Protein 3IJM (pdb70)

Organism: Spirosoma linguale (strain ATCC 33905 / DSM 74 / LMG 10896 / Claus 1) (NCBI:txid504472)

Secondary structure (DSSP, 8-state):
---SS-HHHHHHH-TTS--HHHHHHHHHHHHHHHHHHHHHTTSSSSEEEE----SSTTS---SEEEEETTTTEEEEEEEEE-GGGHHHHHHHHHHHHHSS-S---EEEEEETTTTEEEEEETTSTT--BS--EETTTTEEGGGG-/--SS-HHHHHHH-SSSTTHHHHHHHHHHHHHHHHHHHHHTTSSSSEEEE----SSTT----SEEEEETTTTEEEEEEEE-SSS-HHHHHHHHHHHHHT-SS---EEEEEETTTTEEEEEETTSTT--BS--EETTTTEEGGGG-

Nearest PDB structures (foldseek):
  3ijm-assembly1_B  TM=9.765E-01  e=1.117E-28  Spirosoma linguale DSM 74
  3s1s-assembly1_A  TM=5.497E-01  e=1.831E-03  Bacillus pumilus
  6p66-assembly2_D  TM=5.162E-01  e=3.742E-01  Archaeoglobus fulgidus DSM 4304
  5o9x-assembly1_A  TM=4.947E-01  e=4.847E+00  Aspergillus lentulus
  1s4b-assembly1_P  TM=3.218E-01  e=6.731E+00  Homo sapiens

Sequence (289 aa):
YSHPISLKTLVQEDDIGVNAPIIHQSVIARLTAGLYPLYQSKKIPFEPLPETLTEGYSSPVPDVLLYDHQTEEAKVIIEVCQNSGLKHDTSSKIVKLIEDNAYGILEGFVFNYKTQQWLRYRLGDGGVATNSSFSEVLQVDLNTFVSHPISLKTLVQQEDDIGVNAPIIHQSVIARLTAGLYPLYQSKKIPFEPLPETLTEGYYSSPVPDVLLYDHQTEEAKVIIEVCQNSGLKHHDTSKKIVKLIEDNAYGILEGFVFNYKTQQWLRYRLGDGGVATNSSFSEEVLQVVDLNTFV

B-factor: mean 22.02, std 8.21, range [10.9, 89.4]

Solvent-accessible surface area: 13637 Å² total

Foldseek 3Di:
DDDPAALQRVLVVPPVVDCCVVSQVVLLVLLQVVCQVCCVVVLAVWHKDAQDFDDDPPDDTAGIFTARPVVGATAEGEHEEAPVCVVVVLQVVLCCQEVDDRNYAKYKYAHSNVRWMWMDGRPPVSDIDGAQADPNSRDRSSVRD/DDPAALQRQLVPCVVLPCLVVSQVVLLVLLQVVCQVCCVVVLAVFHKDAQPADPDPPDDGARIFTHNVVVNATAEGEHEDGPDDQVVVLLVVLCVQAVPPGNHAKYKYAYSNVRWMWMDGHPPPSDIHGAQADPNSRDRSSVRD

Radius of gyration: 18.73 Å; Cα contacts (8 Å, |Δi|>4): 560; chains: 2; bounding box: 60×49×38 Å

Structure (mmCIF, N/CA/C/O backbone):
data_3IJM
#
_entry.id   3IJM
#
_cell.length_a   65.770
_cell.length_b   65.849
_cell.length_c   68.917
_cell.angle_alpha   90.000
_cell.angle_beta   90.000
_cell.angle_gamma   90.000
#
_symmetry.space_group_name_H-M   'P 21 21 21'
#
loop_
_entity.id
_entity.type
_entity.pdbx_description
1 polymer 'uncharacterized restriction endonuclease-like fold superfamily protein'
2 non-polymer GLYCEROL
3 non-polymer 'SULFATE ION'
4 non-polymer 'SODIUM ION'
5 water water
#
loop_
_atom_site.group_PDB
_atom_site.id
_atom_site.type_symbol
_atom_site.label_atom_id
_atom_site.label_alt_id
_atom_site.label_comp_id
_atom_site.label_asym_id
_atom_site.label_entity_id
_atom_site.label_seq_id
_atom_site.pdbx_PDB_ins_code
_atom_site.Cartn_x
_atom_site.Cartn_y
_atom_site.Cartn_z
_atom_site.occupancy
_atom_site.B_iso_or_equiv
_atom_site.auth_seq_id
_atom_site.auth_comp_id
_atom_site.auth_asym_id
_atom_site.auth_atom_id
_atom_site.pdbx_PDB_model_num
ATOM 1 N N . TYR A 1 6 ? 12.387 54.658 -2.979 1.00 41.41 3 TYR A N 1
ATOM 2 C CA . TYR A 1 6 ? 13.602 53.804 -3.036 1.00 40.93 3 TYR A CA 1
ATOM 3 C C . TYR A 1 6 ? 13.344 52.476 -2.333 1.00 39.89 3 TYR A C 1
ATOM 4 O O . TYR A 1 6 ? 12.686 52.439 -1.290 1.00 40.21 3 TYR A O 1
ATOM 13 N N . SER A 1 7 ? 13.883 51.395 -2.889 1.00 38.32 4 SER A N 1
ATOM 14 C CA . SER A 1 7 ? 13.841 50.091 -2.227 1.00 36.91 4 SER A CA 1
ATOM 15 C C . SER A 1 7 ? 14.921 50.046 -1.141 1.00 34.11 4 SER A C 1
ATOM 16 O O . SER A 1 7 ? 15.963 50.693 -1.258 1.00 34.72 4 SER A O 1
ATOM 19 N N . HIS A 1 8 ? 14.653 49.295 -0.083 1.00 30.61 5 HIS A N 1
ATOM 20 C CA . HIS A 1 8 ? 15.649 49.066 0.960 1.00 27.96 5 HIS A CA 1
ATOM 21 C C . HIS A 1 8 ? 16.565 47.943 0.531 1.00 26.58 5 HIS A C 1
ATOM 22 O O . HIS A 1 8 ? 16.072 46.869 0.150 1.00 25.96 5 HIS A O 1
ATOM 29 N N . PRO A 1 9 ? 17.893 48.178 0.585 1.00 24.95 6 PRO A N 1
ATOM 30 C CA . PRO A 1 9 ? 18.878 47.149 0.255 1.00 24.37 6 PRO A CA 1
ATOM 31 C C . 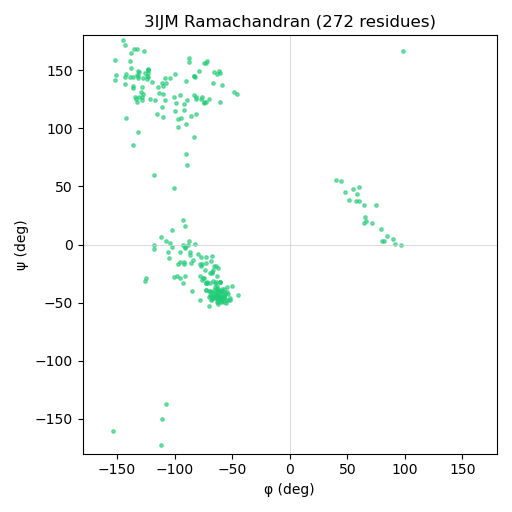PRO A 1 9 ? 18.712 45.859 1.047 1.00 24.17 6 PRO A C 1
ATOM 32 O O . PRO A 1 9 ? 18.908 44.797 0.487 1.00 23.17 6 PRO A O 1
ATOM 36 N N . ILE A 1 10 ? 18.333 45.953 2.319 1.00 23.31 7 ILE A N 1
ATOM 37 C CA . ILE A 1 10 ? 17.997 44.777 3.142 1.00 23.18 7 ILE A CA 1
ATOM 38 C C . ILE A 1 10 ? 16.630 45.008 3.774 1.00 22.91 7 ILE A C 1
ATOM 39 O O . ILE A 1 10 ? 16.429 46.003 4.459 1.00 21.40 7 ILE A O 1
ATOM 44 N N . SER A 1 11 ? 15.683 44.089 3.566 1.00 22.31 8 SER A N 1
ATOM 45 C CA . SER A 1 11 ? 14.371 44.260 4.147 1.00 21.64 8 SER A CA 1
ATOM 46 C C . SER A 1 11 ? 14.478 44.001 5.633 1.00 22.10 8 SER A C 1
ATOM 47 O O . SER A 1 11 ? 15.392 43.306 6.083 1.00 21.75 8 SER A O 1
ATOM 50 N N . LEU A 1 12 ? 13.553 44.560 6.396 1.00 22.22 9 LEU A N 1
ATOM 51 C CA . LEU A 1 12 ? 13.448 44.217 7.813 1.00 22.73 9 LEU A CA 1
ATOM 52 C C . LEU A 1 12 ? 13.197 42.736 8.012 1.00 23.14 9 LEU A C 1
ATOM 53 O O . LEU A 1 12 ? 13.728 42.123 8.948 1.00 23.03 9 LEU A O 1
ATOM 58 N N . LYS A 1 13 ? 12.360 42.156 7.156 1.00 23.34 10 LYS A N 1
ATOM 59 C CA . LYS A 1 13 ? 12.140 40.729 7.213 1.00 23.84 10 LYS A CA 1
ATOM 60 C C . LYS A 1 13 ? 13.473 39.969 7.109 1.00 22.84 10 LYS A C 1
ATOM 61 O O . LYS A 1 13 ? 13.720 39.047 7.873 1.00 23.24 10 LYS A O 1
ATOM 67 N N . THR A 1 14 ? 14.313 40.329 6.146 1.00 21.48 11 THR A N 1
ATOM 68 C CA . THR A 1 14 ? 15.592 39.657 5.994 1.00 21.79 11 THR A CA 1
ATOM 69 C C . THR A 1 14 ? 16.466 39.874 7.231 1.00 21.40 11 THR A C 1
ATOM 70 O O . THR A 1 14 ? 17.043 38.934 7.755 1.00 21.63 11 THR A O 1
ATOM 74 N N . LEU A 1 15 ? 16.560 41.106 7.703 1.00 21.46 12 LEU A N 1
ATOM 75 C CA . LEU A 1 15 ? 17.351 41.357 8.928 1.00 21.19 12 LEU A CA 1
ATOM 76 C C . LEU A 1 15 ? 16.926 40.484 10.101 1.00 21.60 12 LEU A C 1
ATOM 77 O O . LEU A 1 15 ? 17.777 39.891 10.760 1.00 22.08 12 LEU A O 1
ATOM 82 N N . VAL A 1 16 ? 15.618 40.405 10.372 1.00 21.52 13 VAL A N 1
ATOM 83 C CA . VAL A 1 16 ? 15.107 39.578 11.451 1.00 21.64 13 VAL A CA 1
ATOM 84 C C . VAL A 1 16 ? 15.396 38.087 11.228 1.00 21.87 13 VAL A C 1
ATOM 85 O O . VAL A 1 16 ? 15.780 37.386 12.175 1.00 20.83 13 VAL A O 1
ATOM 89 N N . GLN A 1 17 ? 15.185 37.614 9.988 1.00 22.51 14 GLN A N 1
ATOM 90 C CA . GLN A 1 17 ? 15.471 36.217 9.597 1.00 24.62 14 GLN A CA 1
ATOM 91 C C . GLN A 1 17 ? 16.910 35.854 9.885 1.00 24.41 14 GLN A C 1
ATOM 92 O O . GLN A 1 17 ? 17.207 34.729 10.325 1.00 25.35 14 GLN A O 1
ATOM 98 N N . GLU A 1 18 ? 17.801 36.797 9.598 1.00 23.98 15 GLU A N 1
ATOM 99 C CA . GLU A 1 18 ? 19.240 36.583 9.727 1.00 24.60 15 GLU A CA 1
ATOM 100 C C . GLU A 1 18 ? 19.729 36.644 11.169 1.00 23.45 15 GLU A C 1
ATOM 101 O O . GLU A 1 18 ? 20.798 36.093 11.480 1.00 23.65 15 GLU A O 1
ATOM 107 N N . ASP A 1 19 ? 18.928 37.235 12.055 1.00 22.23 16 ASP A N 1
ATOM 108 C CA . ASP A 1 19 ? 19.290 37.349 13.461 1.00 21.49 16 ASP A CA 1
ATOM 109 C C . ASP A 1 19 ? 18.605 36.297 14.340 1.00 21.10 16 ASP A C 1
ATOM 110 O O . ASP A 1 19 ? 18.058 36.586 15.441 1.00 20.66 16 ASP A O 1
ATOM 115 N N . ASP A 1 20 ? 18.688 35.059 13.865 1.00 22.49 17 ASP A N 1
ATOM 116 C CA . ASP A 1 20 ? 18.297 33.876 14.620 1.00 23.11 17 ASP A CA 1
ATOM 117 C C . ASP A 1 20 ? 18.828 33.918 16.056 1.00 22.08 17 ASP A C 1
ATOM 118 O O . ASP A 1 20 ? 18.121 33.602 17.034 1.00 21.76 17 ASP A O 1
ATOM 123 N N . ILE A 1 21 ? 20.084 34.323 16.168 1.00 20.25 18 ILE A N 1
ATOM 124 C CA . ILE A 1 21 ? 20.763 34.280 17.447 1.00 19.68 18 ILE A CA 1
ATOM 125 C C . ILE A 1 21 ? 20.355 35.400 18.394 1.00 19.15 18 ILE A C 1
ATOM 126 O O . ILE A 1 21 ? 20.674 35.347 19.576 1.00 17.92 18 ILE A O 1
ATOM 131 N N . GLY A 1 22 ? 19.622 36.388 17.891 1.00 18.70 19 GLY A N 1
ATOM 132 C CA . GLY A 1 22 ? 18.965 37.372 18.755 1.00 19.65 19 GLY A CA 1
ATOM 133 C C . GLY A 1 22 ? 19.900 38.403 19.368 1.00 19.83 19 GLY A C 1
ATOM 134 O O . GLY A 1 22 ? 19.689 38.822 20.511 1.00 21.05 19 GLY A O 1
ATOM 135 N N . VAL A 1 23 ? 20.943 38.777 18.623 1.00 19.58 20 VAL A N 1
ATOM 136 C CA . VAL A 1 23 ? 21.914 39.741 19.097 1.00 19.49 20 VAL A CA 1
ATOM 137 C C . VAL A 1 23 ? 22.004 41.040 18.252 1.00 20.03 20 VAL A C 1
ATOM 138 O O . VAL A 1 23 ? 22.803 41.923 18.592 1.00 19.63 20 VAL A O 1
ATOM 142 N N . ASN A 1 24 ? 21.211 41.170 17.173 1.00 18.84 21 ASN A N 1
ATOM 143 C CA . ASN A 1 24 ? 21.308 42.314 16.279 1.00 18.52 21 ASN A CA 1
ATOM 144 C C . ASN A 1 24 ? 20.220 43.359 16.493 1.00 17.99 21 ASN A C 1
ATOM 145 O O . ASN A 1 24 ? 20.072 44.249 15.670 1.00 18.05 21 ASN A O 1
ATOM 150 N N . ALA A 1 25 ? 19.473 43.273 17.600 1.00 18.87 22 ALA A N 1
ATOM 151 C CA . ALA A 1 25 ? 18.409 44.231 17.891 1.00 20.07 22 ALA A CA 1
ATOM 152 C C . ALA A 1 25 ? 18.871 45.677 17.844 1.00 21.16 22 ALA A C 1
ATOM 153 O O . ALA A 1 25 ? 18.149 46.520 17.285 1.00 22.13 22 ALA A O 1
ATOM 155 N N . PRO A 1 26 ? 20.066 45.990 18.401 1.00 21.20 23 PRO A N 1
ATOM 156 C CA . PRO A 1 26 ? 20.522 47.395 18.366 1.00 21.90 23 PRO A CA 1
ATOM 157 C C . PRO A 1 26 ? 20.604 47.948 16.919 1.00 21.59 23 PRO A C 1
ATOM 158 O O . PRO A 1 26 ? 20.105 49.053 16.638 1.00 23.27 23 PRO A O 1
ATOM 162 N N . ILE A 1 27 ? 21.154 47.168 16.000 1.00 19.16 24 ILE A N 1
ATOM 163 C CA . ILE A 1 27 ? 21.222 47.580 14.600 1.00 17.69 24 ILE A CA 1
ATOM 164 C C . ILE A 1 27 ? 19.848 47.643 13.907 1.00 16.78 24 ILE A C 1
ATOM 165 O O . ILE A 1 27 ? 19.527 48.611 13.194 1.00 16.67 24 ILE A O 1
ATOM 170 N N . ILE A 1 28 ? 19.054 46.606 14.061 1.00 15.41 25 ILE A N 1
ATOM 171 C CA . ILE A 1 28 ? 17.744 46.584 13.426 1.00 15.58 25 ILE A CA 1
ATOM 172 C C . ILE A 1 28 ? 16.864 47.740 13.928 1.00 15.24 25 ILE A C 1
ATOM 173 O O . ILE A 1 28 ? 16.221 48.434 13.184 1.00 15.98 25 ILE A O 1
ATOM 178 N N . HIS A 1 29 ? 16.846 47.951 15.235 1.00 15.42 26 HIS A N 1
ATOM 179 C CA . HIS A 1 29 ? 16.042 49.027 15.813 1.00 15.85 26 HIS A CA 1
ATOM 180 C C . HIS A 1 29 ? 16.435 50.406 15.250 1.00 15.77 26 HIS A C 1
ATOM 181 O O . HIS A 1 29 ? 15.566 51.208 14.885 1.00 16.11 26 HIS A O 1
ATOM 188 N N . GLN A 1 30 ? 17.735 50.656 15.119 1.00 15.06 27 GLN A N 1
ATOM 189 C CA . GLN A 1 30 ? 18.209 51.951 14.676 1.00 14.75 27 GLN A CA 1
ATOM 190 C C . GLN A 1 30 ? 17.986 52.055 13.170 1.00 13.87 27 GLN A C 1
ATOM 191 O O . GLN A 1 30 ? 17.719 53.139 12.688 1.00 16.07 27 GLN A O 1
ATOM 197 N N . SER A 1 31 ? 18.037 50.940 12.456 1.00 14.41 28 SER A N 1
ATOM 198 C CA . SER A 1 31 ? 17.726 50.951 10.996 1.00 13.89 28 SER A CA 1
ATOM 199 C C . SER A 1 31 ? 16.277 51.376 10.765 1.00 14.22 28 SER A C 1
ATOM 200 O O . SER A 1 31 ? 15.973 52.137 9.827 1.00 15.06 28 SER A O 1
ATOM 203 N N . VAL A 1 32 ? 15.356 50.851 11.546 1.00 14.41 29 VAL A N 1
ATOM 204 C CA . VAL A 1 32 ? 13.943 51.280 11.455 1.00 14.97 29 VAL A CA 1
ATOM 205 C C . VAL A 1 32 ? 13.811 52.797 11.665 1.00 14.85 29 VAL A C 1
ATOM 206 O O . VAL A 1 32 ? 13.137 53.486 10.887 1.00 16.40 29 VAL A O 1
ATOM 210 N N . ILE A 1 33 ? 14.427 53.320 12.723 1.00 15.00 30 ILE A N 1
ATOM 211 C CA . ILE A 1 33 ? 14.489 54.795 12.955 1.00 14.74 30 ILE A CA 1
ATOM 212 C C . ILE A 1 33 ? 15.010 55.557 11.715 1.00 15.68 30 ILE A C 1
ATOM 213 O O . ILE A 1 33 ? 14.413 56.572 11.297 1.00 14.74 30 ILE A O 1
ATOM 218 N N . ALA A 1 34 ? 16.106 55.076 11.141 1.00 15.64 31 ALA A N 1
ATOM 219 C CA . ALA A 1 34 ? 16.723 55.680 9.989 1.00 16.31 31 ALA A CA 1
ATOM 220 C C . ALA A 1 34 ? 15.747 55.660 8.822 1.00 15.62 31 ALA A C 1
ATOM 221 O O . ALA A 1 34 ? 15.567 56.664 8.141 1.00 16.58 31 ALA A O 1
ATOM 223 N N . ARG A 1 35 ? 15.084 54.533 8.594 1.00 15.80 32 ARG A N 1
ATOM 224 C CA . ARG A 1 35 ? 14.140 54.419 7.447 1.00 15.51 32 ARG A CA 1
ATOM 225 C C . ARG A 1 35 ? 12.952 55.374 7.607 1.00 15.92 32 ARG A C 1
ATOM 226 O O . ARG A 1 35 ? 12.521 55.984 6.641 1.00 17.62 32 ARG A O 1
ATOM 234 N N . LEU A 1 36 ? 12.392 55.456 8.816 1.00 15.84 33 LEU A N 1
ATOM 235 C CA . LEU A 1 36 ? 11.250 56.328 9.047 1.00 15.84 33 LEU A CA 1
ATOM 236 C C . LEU A 1 36 ? 11.681 57.783 8.905 1.00 16.62 33 LEU A C 1
ATOM 237 O O . LEU A 1 36 ? 10.995 58.599 8.261 1.00 16.29 33 LEU A O 1
ATOM 242 N N . THR A 1 37 ? 12.822 58.120 9.507 1.00 16.32 34 THR A N 1
ATOM 243 C CA . THR A 1 37 ? 13.307 59.516 9.489 1.00 16.53 34 THR A CA 1
ATOM 244 C C . THR A 1 37 ? 13.584 59.926 8.039 1.00 16.65 34 THR A C 1
ATOM 245 O O . THR A 1 37 ? 13.123 60.998 7.551 1.00 17.58 34 THR A O 1
ATOM 249 N N . ALA A 1 38 ? 14.326 59.066 7.348 1.00 16.95 35 ALA A N 1
ATOM 250 C CA . ALA A 1 38 ? 14.690 59.293 5.942 1.00 17.51 35 ALA A CA 1
ATOM 251 C C . ALA A 1 38 ? 13.509 59.343 5.006 1.00 18.40 35 ALA A C 1
ATOM 252 O O . ALA A 1 38 ? 13.493 60.158 4.093 1.00 18.59 35 ALA A O 1
ATOM 254 N N . GLY A 1 39 ? 12.518 58.480 5.226 1.00 18.58 36 GLY A N 1
ATOM 255 C CA . GLY A 1 39 ? 11.347 58.412 4.347 1.00 16.98 36 GLY A CA 1
ATOM 256 C C . GLY A 1 39 ? 10.460 59.642 4.475 1.00 16.84 36 GLY A C 1
ATOM 257 O O . GLY A 1 39 ? 9.976 60.155 3.501 1.00 17.38 36 GLY A O 1
ATOM 258 N N . LEU A 1 40 ? 10.238 60.085 5.711 1.00 15.82 37 LEU A N 1
ATOM 259 C CA . LEU A 1 40 ? 9.397 61.228 5.999 1.00 16.52 37 LEU A CA 1
ATOM 260 C C . LEU A 1 40 ? 10.065 62.560 5.652 1.00 17.27 37 LEU A C 1
ATOM 261 O O . LEU A 1 40 ? 9.363 63.521 5.311 1.00 17.84 37 LEU A O 1
ATOM 266 N N . TYR A 1 41 ? 11.398 62.627 5.715 1.00 17.54 38 TYR A N 1
ATOM 267 C CA . TYR A 1 41 ? 12.074 63.923 5.685 1.00 16.89 38 TYR A CA 1
ATOM 268 C C . TYR A 1 41 ? 11.772 64.713 4.405 1.00 17.83 38 TYR A C 1
ATOM 269 O O . TYR A 1 41 ? 11.473 65.914 4.457 1.00 17.16 38 TYR A O 1
ATOM 278 N N . PRO A 1 42 ? 11.823 64.046 3.243 1.00 18.76 39 PRO A N 1
ATOM 279 C CA . PRO A 1 42 ? 11.522 64.800 2.033 1.00 18.89 39 PRO A CA 1
ATOM 280 C C . PRO A 1 42 ? 10.098 65.369 1.925 1.00 19.41 39 PRO A C 1
ATOM 281 O O . PRO A 1 42 ? 9.917 66.384 1.255 1.00 20.30 39 PRO A O 1
ATOM 285 N N . LEU A 1 43 ? 9.110 64.735 2.579 1.00 19.37 40 LEU A N 1
ATOM 286 C CA . LEU A 1 43 ? 7.767 65.308 2.677 1.00 19.38 40 LEU A CA 1
ATOM 287 C C . LEU A 1 43 ? 7.806 66.632 3.457 1.00 19.69 40 LEU A C 1
ATOM 288 O O . LEU A 1 43 ? 7.084 67.605 3.156 1.00 19.57 40 LEU A O 1
ATOM 293 N N . TYR A 1 44 ? 8.636 66.669 4.492 1.00 19.59 41 TYR A N 1
ATOM 294 C CA . TYR A 1 44 ? 8.792 67.892 5.275 1.00 19.62 41 TYR A CA 1
ATOM 295 C C . TYR A 1 44 ? 9.526 68.961 4.460 1.00 20.16 41 TYR A C 1
ATOM 296 O O . TYR A 1 44 ? 9.097 70.129 4.411 1.00 20.46 41 TYR A O 1
ATOM 305 N N . GLN A 1 45 ? 10.605 68.568 3.795 1.00 19.36 42 GLN A N 1
ATOM 306 C CA . GLN A 1 45 ? 11.356 69.515 2.969 1.00 20.35 42 GLN A CA 1
ATOM 307 C C . GLN A 1 45 ? 10.490 70.130 1.892 1.00 20.39 42 GLN A C 1
ATOM 308 O O . GLN A 1 45 ? 10.604 71.336 1.599 1.00 21.07 42 GLN A O 1
ATOM 314 N N . SER A 1 46 ? 9.603 69.318 1.325 1.00 20.26 43 SER A N 1
ATOM 315 C CA . SER A 1 46 ? 8.777 69.770 0.201 1.00 21.22 43 SER A CA 1
ATOM 316 C C . SER A 1 46 ? 7.481 70.448 0.641 1.00 21.66 43 SER A C 1
ATOM 317 O O . SER A 1 46 ? 6.672 70.840 -0.204 1.00 21.68 43 SER A O 1
ATOM 320 N N . LYS A 1 47 ? 7.294 70.599 1.950 1.00 22.46 44 LYS A N 1
ATOM 321 C CA . LYS A 1 47 ? 6.113 71.217 2.549 1.00 23.42 44 LYS A CA 1
ATOM 322 C C . LYS A 1 47 ? 4.813 70.419 2.342 1.00 22.91 44 LYS A C 1
ATOM 323 O O . LYS A 1 47 ? 3.708 70.956 2.511 1.00 22.53 44 LYS A O 1
ATOM 329 N N . LYS A 1 48 ? 4.944 69.125 2.041 1.00 23.26 45 LYS A N 1
ATOM 330 C CA . LYS A 1 48 ? 3.783 68.217 1.995 1.00 23.77 45 LYS A CA 1
ATOM 331 C C . LYS A 1 48 ? 3.277 67.925 3.395 1.00 23.33 45 LYS A C 1
ATOM 332 O O . LYS A 1 48 ? 2.073 67.752 3.612 1.00 24.07 45 LYS A O 1
ATOM 338 N N . ILE A 1 49 ? 4.197 67.879 4.351 1.00 21.80 46 ILE A N 1
ATOM 339 C CA . ILE A 1 49 ? 3.830 67.858 5.759 1.00 21.45 46 ILE A CA 1
ATOM 340 C C . ILE A 1 49 ? 4.493 69.037 6.478 1.00 21.58 46 ILE A C 1
ATOM 341 O O . ILE A 1 49 ? 5.576 69.474 6.077 1.00 21.80 46 ILE A O 1
ATOM 346 N N . PRO A 1 50 ? 3.853 69.551 7.539 1.00 21.05 47 PRO A N 1
ATOM 347 C CA . PRO A 1 50 ? 4.365 70.760 8.184 1.00 20.93 47 PRO A CA 1
ATOM 348 C C . PRO A 1 50 ? 5.311 70.518 9.354 1.00 20.45 47 PRO A C 1
ATOM 349 O O . PRO A 1 50 ? 5.798 71.490 9.942 1.00 19.96 47 PRO A O 1
ATOM 353 N N . PHE A 1 51 ? 5.569 69.250 9.673 1.00 18.75 48 PHE A N 1
ATOM 354 C CA . PHE A 1 51 ? 6.253 68.891 10.912 1.00 18.26 48 PHE A CA 1
ATOM 355 C C . PHE A 1 51 ? 7.540 68.157 10.594 1.00 17.14 48 PHE A C 1
ATOM 356 O O . PHE A 1 51 ? 7.584 67.333 9.673 1.00 16.89 48 PHE A O 1
ATOM 364 N N . GLU A 1 52 ? 8.597 68.469 11.350 1.00 15.90 49 GLU A N 1
ATOM 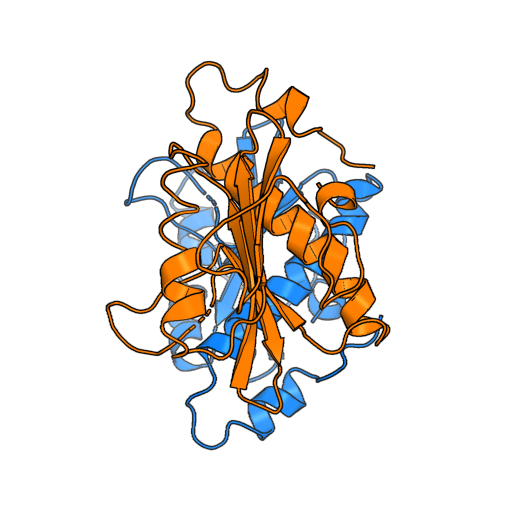365 C CA . GLU A 1 52 ? 9.906 67.884 11.109 1.00 16.60 49 GLU A CA 1
ATOM 366 C C . GLU A 1 52 ? 10.012 66.492 11.740 1.00 15.61 49 GLU A C 1
ATOM 367 O O . GLU A 1 52 ? 9.810 66.338 12.974 1.00 16.22 49 GLU A O 1
ATOM 373 N N . PRO A 1 53 ? 10.404 65.491 10.952 1.00 16.27 50 PRO A N 1
ATOM 374 C CA . PRO A 1 53 ? 10.679 64.182 11.536 1.00 16.93 50 PRO A CA 1
ATOM 375 C C . PRO A 1 53 ? 12.008 64.196 12.300 1.00 16.32 50 PRO A C 1
ATOM 376 O O . PRO A 1 53 ? 13.028 64.551 11.723 1.00 16.85 50 PRO A O 1
ATOM 380 N N . LEU A 1 54 ? 11.969 63.870 13.589 1.00 16.47 51 LEU A N 1
ATOM 381 C CA . LEU A 1 54 ? 13.148 63.941 14.461 1.00 16.62 51 LEU A CA 1
ATOM 382 C C . LEU A 1 54 ? 13.329 62.591 15.191 1.00 16.42 51 LEU A C 1
ATOM 383 O O . LEU A 1 54 ? 12.403 62.087 15.844 1.00 18.27 51 LEU A O 1
ATOM 388 N N . PRO A 1 55 ? 14.514 62.016 15.100 1.00 16.44 52 PRO A N 1
ATOM 389 C CA . PRO A 1 55 ? 14.745 60.761 15.791 1.00 15.76 52 PRO A CA 1
ATOM 390 C C . PRO A 1 55 ? 15.110 61.015 17.272 1.00 15.16 52 PRO A C 1
ATOM 391 O O . PRO A 1 55 ? 15.786 62.008 17.562 1.00 15.93 52 PRO A O 1
ATOM 395 N N . GLU A 1 56 ? 14.665 60.122 18.161 1.00 15.58 53 GLU A N 1
ATOM 396 C CA . GLU A 1 56 ? 15.106 60.074 19.584 1.00 15.95 53 GLU A CA 1
ATOM 397 C C . GLU A 1 56 ? 15.254 61.471 20.183 1.00 16.88 53 GLU A C 1
ATOM 398 O O . GLU A 1 56 ? 16.286 61.833 20.794 1.00 16.11 53 GLU A O 1
ATOM 404 N N . THR A 1 57 ? 14.145 62.222 20.096 1.00 16.93 54 THR A N 1
ATOM 405 C CA . THR A 1 57 ? 14.094 63.620 20.595 1.00 17.31 54 THR A CA 1
ATOM 406 C C . THR A 1 57 ? 13.251 63.721 21.901 1.00 18.26 54 THR A C 1
ATOM 407 O O . THR A 1 57 ? 12.207 63.072 22.044 1.00 17.76 54 THR A O 1
ATOM 419 N N . LEU A 1 59 ? 10.693 65.132 24.441 1.00 22.69 56 LEU A N 1
ATOM 420 C CA . LEU A 1 59 ? 9.409 65.871 24.427 1.00 25.71 56 LEU A CA 1
ATOM 421 C C . LEU A 1 59 ? 9.423 67.154 25.246 1.00 27.03 56 LEU A C 1
ATOM 422 O O . LEU A 1 59 ? 8.663 68.083 24.953 1.00 29.42 56 LEU A O 1
ATOM 427 N N . THR A 1 60 ? 10.238 67.189 26.281 1.00 28.19 57 THR A N 1
ATOM 428 C CA . THR A 1 60 ? 10.262 68.313 27.220 1.00 29.19 57 THR A CA 1
ATOM 429 C C . THR A 1 60 ? 11.643 68.422 27.858 1.00 29.86 57 THR A C 1
ATOM 430 O O . THR A 1 60 ? 12.592 67.866 27.322 1.00 29.23 57 THR A O 1
ATOM 434 N N . GLU A 1 61 ? 11.752 69.106 29.012 1.00 30.80 58 GLU A N 1
ATOM 435 C CA . GLU A 1 61 ? 13.040 69.389 29.674 1.00 31.67 58 GLU A CA 1
ATOM 436 C C . GLU A 1 61 ? 13.462 68.297 30.664 1.00 32.26 58 GLU A C 1
ATOM 437 O O . GLU A 1 61 ? 12.612 67.755 31.400 1.00 32.22 58 GLU A O 1
ATOM 443 N N . GLY A 1 62 ? 14.762 67.983 30.683 1.00 31.72 59 GLY A N 1
ATOM 444 C CA . GLY A 1 62 ? 15.345 67.142 31.729 1.00 31.25 59 GLY A CA 1
ATOM 445 C C . GLY A 1 62 ? 15.548 65.677 31.397 1.00 31.18 59 GLY A C 1
ATOM 446 O O . GLY A 1 62 ? 15.006 65.122 30.409 1.00 30.28 59 GLY A O 1
ATOM 447 N N . TYR A 1 63 ? 16.318 65.012 32.24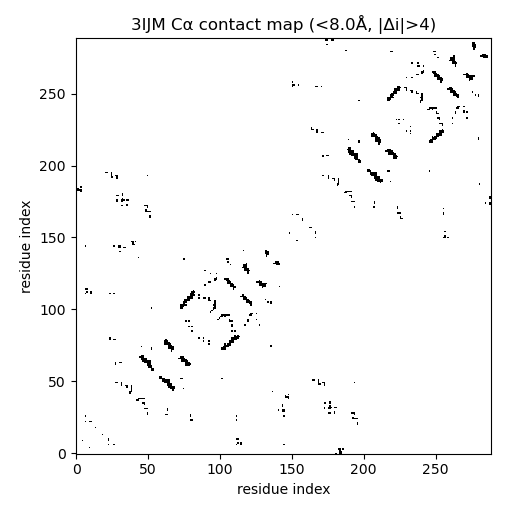4 1.00 30.98 60 TYR A N 1
ATOM 448 C CA . TYR A 1 63 ? 16.511 63.583 32.082 1.00 31.35 60 TYR A CA 1
ATOM 449 C C . TYR A 1 63 ? 15.184 62.864 32.367 1.00 30.68 60 TYR A C 1
ATOM 450 O O . TYR A 1 63 ? 15.059 61.682 32.043 1.00 32.47 60 TYR A O 1
ATOM 459 N N . SER A 1 64 ? 14.181 63.586 32.891 1.00 29.12 61 SER A N 1
ATOM 460 C CA . SER A 1 64 ? 12.815 63.054 33.058 1.00 28.39 61 SER A CA 1
ATOM 461 C C . SER A 1 64 ? 11.992 62.987 31.778 1.00 26.55 61 SER A C 1
ATOM 462 O O . SER A 1 64 ? 10.955 62.331 31.753 1.00 26.83 61 SER A O 1
ATOM 465 N N . SER A 1 65 ? 12.407 63.687 30.731 1.00 24.49 62 SER A N 1
ATOM 466 C CA . SER A 1 65 ? 11.578 63.762 29.533 1.00 23.10 62 SER A CA 1
ATOM 467 C C . SER A 1 65 ? 11.462 62.412 28.835 1.00 22.00 62 SER A C 1
ATOM 468 O O . SER A 1 65 ? 12.441 61.688 28.717 1.00 20.25 62 SER A O 1
ATOM 471 N N . PRO A 1 66 ? 10.253 62.074 28.358 1.00 21.09 63 PRO A N 1
ATOM 472 C CA . PRO A 1 66 ? 10.123 60.947 27.454 1.00 20.84 63 PRO A CA 1
ATOM 473 C C . PRO A 1 66 ? 10.846 61.237 26.132 1.00 19.84 63 PRO A C 1
ATOM 474 O O . PRO A 1 66 ? 10.969 62.409 25.750 1.00 18.85 63 PRO A O 1
ATOM 478 N N . VAL A 1 67 ? 11.372 60.182 25.516 1.00 18.39 64 VAL A N 1
ATOM 479 C CA . VAL A 1 67 ? 12.074 60.260 24.239 1.00 19.26 64 VAL A CA 1
ATOM 480 C C . VAL A 1 67 ? 11.535 59.187 23.335 1.00 19.46 64 VAL A C 1
ATOM 481 O O . VAL A 1 67 ? 12.003 58.049 23.379 1.00 20.52 64 VAL A O 1
ATOM 485 N N . PRO A 1 68 ? 10.578 59.530 22.459 1.00 19.86 65 PRO A N 1
ATOM 486 C CA . PRO A 1 68 ? 10.124 58.517 21.520 1.00 20.11 65 PRO A CA 1
ATOM 487 C C . PRO A 1 68 ? 11.144 58.255 20.414 1.00 19.03 65 PRO A C 1
ATOM 488 O O . PRO A 1 68 ? 11.972 59.124 20.071 1.00 19.05 65 PRO A O 1
ATOM 492 N N . ASP A 1 69 ? 11.079 57.067 19.827 1.00 18.46 66 ASP A N 1
ATOM 493 C CA . ASP A 1 69 ? 12.009 56.721 18.756 1.00 17.32 66 ASP A CA 1
ATOM 494 C C . ASP A 1 69 ? 11.977 57.693 17.572 1.00 17.98 66 ASP A C 1
ATOM 495 O O . ASP A 1 69 ? 13.045 58.052 17.062 1.00 16.84 66 ASP A O 1
ATOM 500 N N . VAL A 1 70 ? 10.793 58.068 17.096 1.00 17.07 67 VAL A N 1
ATOM 501 C CA . VAL A 1 70 ? 10.661 59.095 16.076 1.00 16.97 67 VAL A CA 1
ATOM 502 C C . VAL A 1 70 ? 9.477 60.014 16.507 1.00 16.94 67 VAL A C 1
ATOM 503 O O . VAL A 1 70 ? 8.479 59.552 17.079 1.00 16.34 67 VAL A O 1
ATOM 507 N N . LEU A 1 71 ? 9.599 61.294 16.230 1.00 16.37 68 LEU A N 1
ATOM 508 C CA . LEU A 1 71 ? 8.461 62.202 16.395 1.00 15.66 68 LEU A CA 1
ATOM 509 C C . LEU A 1 71 ? 8.383 63.155 15.230 1.00 17.17 68 LEU A C 1
ATOM 510 O O . LEU A 1 71 ? 9.321 63.260 14.433 1.00 16.98 68 LEU A O 1
ATOM 515 N N . LEU A 1 72 ? 7.220 63.803 15.117 1.00 17.14 69 LEU A N 1
ATOM 516 C CA . LEU A 1 72 ? 6.934 64.791 14.095 1.00 17.23 69 LEU A CA 1
ATOM 517 C C . LEU A 1 72 ? 6.726 66.113 14.850 1.00 17.59 69 LEU A C 1
ATOM 518 O O . LEU A 1 72 ? 5.762 66.250 15.645 1.00 17.77 69 LEU A O 1
ATOM 523 N N . TYR A 1 73 ? 7.651 67.047 14.646 1.00 16.96 70 TYR A N 1
ATOM 524 C CA . TYR A 1 73 ? 7.749 68.225 15.485 1.00 16.57 70 TYR A CA 1
ATOM 525 C C . TYR A 1 73 ? 7.131 69.458 14.834 1.00 16.88 70 TYR A C 1
ATOM 526 O O . TYR A 1 73 ? 7.469 69.820 13.694 1.00 16.95 70 TYR A O 1
ATOM 535 N N . ASP A 1 74 ? 6.227 70.101 15.570 1.00 16.99 71 ASP A N 1
ATOM 536 C CA . ASP A 1 74 ? 5.682 71.411 15.164 1.00 17.70 71 ASP A CA 1
ATOM 537 C C . ASP A 1 74 ? 6.559 72.519 15.742 1.00 17.40 71 ASP A C 1
ATOM 538 O O . ASP A 1 74 ? 6.557 72.783 16.955 1.00 17.55 71 ASP A O 1
ATOM 543 N N . HIS A 1 75 ? 7.380 73.122 14.887 1.00 17.80 72 HIS A N 1
ATOM 544 C CA . HIS A 1 75 ? 8.291 74.174 15.359 1.00 18.57 72 HIS A CA 1
ATOM 545 C C . HIS A 1 75 ? 7.553 75.442 15.808 1.00 19.64 72 HIS A C 1
ATOM 546 O O . HIS A 1 75 ? 8.082 76.192 16.627 1.00 20.24 72 HIS A O 1
ATOM 553 N N . GLN A 1 76 ? 6.353 75.657 15.280 1.00 20.07 73 GLN A N 1
ATOM 554 C CA . GLN A 1 76 ? 5.551 76.826 15.660 1.00 21.77 73 GLN A CA 1
ATOM 555 C C . GLN A 1 76 ? 5.030 76.689 17.099 1.00 21.53 73 GLN A C 1
ATOM 556 O O . GLN A 1 76 ? 5.236 77.585 17.923 1.00 22.81 73 GLN A O 1
ATOM 562 N N . THR A 1 77 ? 4.371 75.584 17.416 1.00 20.17 74 THR A N 1
ATOM 563 C CA . THR A 1 77 ? 3.883 75.368 18.796 1.00 19.84 74 THR A CA 1
ATOM 564 C C . THR A 1 77 ? 4.912 74.726 19.742 1.00 20.46 74 THR A C 1
ATOM 565 O O . THR A 1 77 ? 4.673 74.627 20.948 1.00 20.40 74 THR A O 1
ATOM 569 N N . GLU A 1 78 ? 6.033 74.279 19.191 1.00 20.12 75 GLU A N 1
ATOM 570 C CA . GLU A 1 78 ? 7.089 73.593 19.952 1.00 21.51 75 GLU A CA 1
ATOM 571 C C . GLU A 1 78 ? 6.583 72.300 20.626 1.00 20.96 75 GLU A C 1
ATOM 572 O O . GLU A 1 78 ? 6.789 72.082 21.830 1.00 22.05 75 GLU A O 1
ATOM 578 N N . GLU A 1 79 ? 5.910 71.472 19.837 1.00 20.56 76 GLU A N 1
ATOM 579 C CA . GLU A 1 79 ? 5.299 70.218 20.310 1.00 20.93 76 GLU A CA 1
ATOM 580 C C . GLU A 1 79 ? 5.433 69.123 19.276 1.00 19.93 76 GLU A C 1
ATOM 581 O O . GLU A 1 79 ? 5.345 69.395 18.074 1.00 19.08 76 GLU A O 1
ATOM 587 N N . ALA A 1 80 ? 5.584 67.893 19.761 1.00 19.25 77 ALA A N 1
ATOM 588 C CA . ALA A 1 80 ? 5.442 66.707 18.935 1.00 19.08 77 ALA A CA 1
ATOM 589 C C . ALA A 1 80 ? 3.958 66.441 18.671 1.00 19.29 77 ALA A C 1
ATOM 590 O O . ALA A 1 80 ? 3.175 66.398 19.599 1.00 19.82 77 ALA A O 1
ATOM 592 N N . LYS A 1 81 ? 3.582 66.308 17.411 1.00 18.33 78 LYS A N 1
ATOM 593 C CA . LYS A 1 81 ? 2.189 66.076 17.069 1.00 19.14 78 LYS A CA 1
ATOM 594 C C . LYS A 1 81 ? 1.888 64.600 16.816 1.00 18.01 78 LYS A C 1
ATOM 595 O O . LYS A 1 81 ? 0.757 64.166 16.984 1.00 18.53 78 LYS A O 1
ATOM 601 N N . VAL A 1 82 ? 2.918 63.869 16.398 1.00 17.17 79 VAL A N 1
ATOM 602 C CA . VAL A 1 82 ? 2.850 62.409 16.126 1.00 16.73 79 VAL A CA 1
ATOM 603 C C . VAL A 1 82 ? 4.110 61.788 16.747 1.00 16.18 79 VAL A C 1
ATOM 604 O O . VAL A 1 82 ? 5.217 62.362 16.609 1.00 16.29 79 VAL A O 1
ATOM 608 N N . ILE A 1 83 ? 3.952 60.672 17.450 1.00 16.52 80 ILE A N 1
ATOM 609 C CA . ILE A 1 83 ? 5.095 59.915 17.960 1.00 15.49 80 ILE A CA 1
ATOM 610 C C . ILE A 1 83 ? 5.046 58.480 17.448 1.00 16.22 80 ILE A C 1
ATOM 611 O O . ILE A 1 83 ? 3.962 57.923 17.184 1.00 15.83 80 ILE A O 1
ATOM 616 N N . ILE A 1 84 ? 6.238 57.891 17.292 1.00 16.10 81 ILE A N 1
ATOM 617 C CA . ILE A 1 84 ? 6.391 56.501 16.843 1.00 16.35 81 ILE A CA 1
ATOM 618 C C . ILE A 1 84 ? 7.394 55.799 17.741 1.00 16.34 81 ILE A C 1
ATOM 619 O O . ILE A 1 84 ? 8.507 56.282 17.918 1.00 15.72 81 ILE A O 1
ATOM 624 N N . GLU A 1 85 ? 6.986 54.670 18.323 1.00 16.94 82 GLU A N 1
ATOM 625 C CA . GLU A 1 85 ? 7.892 53.803 19.057 1.00 17.66 82 GLU A CA 1
ATOM 626 C C . GLU A 1 85 ? 8.140 52.546 18.225 1.00 17.95 82 GLU A C 1
ATOM 6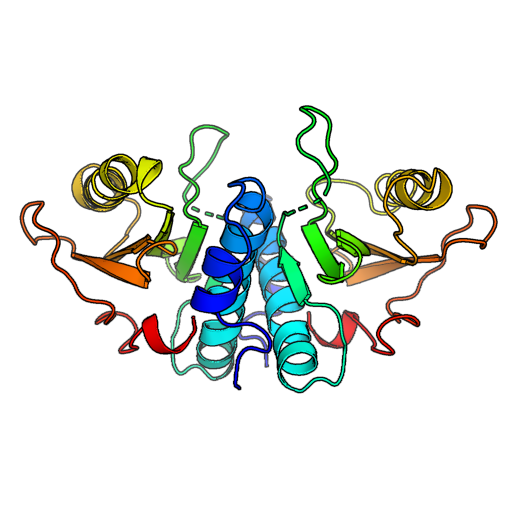27 O O . GLU A 1 85 ? 7.208 51.985 17.622 1.00 18.27 82 GLU A O 1
ATOM 633 N N . VAL A 1 86 ? 9.389 52.103 18.220 1.00 17.96 83 VAL A N 1
ATOM 634 C CA . VAL A 1 86 ? 9.813 50.890 17.533 1.00 18.58 83 VAL A CA 1
ATOM 635 C C . VAL A 1 86 ? 10.166 49.852 18.588 1.00 18.49 83 VAL A C 1
ATOM 636 O O . VAL A 1 86 ? 10.899 50.136 19.527 1.00 18.92 83 VAL A O 1
ATOM 640 N N . CYS A 1 87 ? 9.623 48.646 18.454 1.00 18.79 84 CYS A N 1
ATOM 641 C CA . CYS A 1 87 ? 9.854 47.599 19.429 1.00 19.15 84 CYS A CA 1
ATOM 642 C C . CYS A 1 87 ? 9.970 46.242 18.771 1.00 19.80 84 CYS A C 1
ATOM 643 O O . CYS A 1 87 ? 9.751 46.082 17.559 1.00 18.00 84 CYS A O 1
ATOM 646 N N . GLN A 1 88 ? 10.350 45.267 19.583 1.00 20.74 85 GLN A N 1
ATOM 647 C CA . GLN A 1 88 ? 10.186 43.865 19.217 1.00 22.59 85 GLN A CA 1
ATOM 648 C C . GLN A 1 88 ? 9.116 43.306 20.162 1.00 23.06 85 GLN A C 1
ATOM 649 O O . GLN A 1 88 ? 8.495 44.062 20.922 1.00 22.73 85 GLN A O 1
ATOM 655 N N . ASN A 1 89 ? 8.884 42.003 20.136 1.00 23.80 86 ASN A N 1
ATOM 656 C CA . ASN A 1 89 ? 7.805 41.442 20.974 1.00 25.06 86 ASN A CA 1
ATOM 657 C C . ASN A 1 89 ? 7.878 41.770 22.461 1.00 25.14 86 ASN A C 1
ATOM 658 O O . ASN A 1 89 ? 6.849 42.045 23.094 1.00 25.94 86 ASN A O 1
ATOM 663 N N . SER A 1 90 ? 9.076 41.744 23.029 1.00 25.48 87 SER A N 1
ATOM 664 C CA . SER A 1 90 ? 9.245 41.919 24.479 1.00 25.93 87 SER A CA 1
ATOM 665 C C . SER A 1 90 ? 8.894 43.323 24.969 1.00 26.16 87 SER A C 1
ATOM 666 O O . SER A 1 90 ? 8.565 43.505 26.146 1.00 26.61 87 SER A O 1
ATOM 669 N N . GLY A 1 91 ? 8.957 44.310 24.077 1.00 25.52 88 GLY A N 1
ATOM 670 C CA . GLY A 1 91 ? 8.613 45.686 24.411 1.00 25.16 88 GLY A CA 1
ATOM 671 C C . GLY A 1 91 ? 7.239 46.168 23.945 1.00 25.07 88 GLY A C 1
ATOM 672 O O . GLY A 1 91 ? 6.873 47.296 24.240 1.00 24.60 88 GLY A O 1
ATOM 673 N N . LEU A 1 92 ? 6.480 45.320 23.235 1.00 25.09 89 LEU A N 1
ATOM 674 C CA . LEU A 1 92 ? 5.179 45.709 22.654 1.00 25.05 89 LEU A CA 1
ATOM 675 C C . LEU A 1 92 ? 4.137 46.183 23.679 1.00 25.12 89 LEU A C 1
ATOM 676 O O . LEU A 1 92 ? 3.508 47.219 23.476 1.00 24.47 89 LEU A O 1
ATOM 681 N N . LYS A 1 93 ? 3.938 45.417 24.753 1.00 24.98 90 LYS A N 1
ATOM 682 C CA . LYS A 1 93 ? 2.987 45.806 25.804 1.00 25.10 90 LYS A CA 1
ATOM 683 C C . LYS A 1 93 ? 3.360 47.164 26.413 1.00 24.70 90 LYS A C 1
ATOM 684 O O . LYS A 1 93 ? 2.506 48.076 26.548 1.00 23.82 90 LYS A O 1
ATOM 690 N N . HIS A 1 94 ? 4.637 47.292 26.771 1.00 23.94 91 HIS A N 1
ATOM 691 C CA . HIS A 1 94 ? 5.189 48.531 27.312 1.00 24.41 91 HIS A CA 1
ATOM 692 C C . HIS A 1 94 ? 4.967 49.736 26.404 1.00 23.94 91 HIS A C 1
ATOM 693 O O . HIS A 1 94 ? 4.480 50.780 26.858 1.00 23.83 91 HIS A O 1
ATOM 700 N N . ASP A 1 95 ? 5.320 49.595 25.123 1.00 23.62 92 ASP A N 1
ATOM 701 C CA . ASP A 1 95 ? 5.253 50.721 24.207 1.00 23.34 92 ASP A CA 1
ATOM 702 C C . ASP A 1 95 ? 3.800 51.103 23.853 1.00 22.71 92 ASP A C 1
ATOM 703 O O . ASP A 1 95 ? 3.505 52.268 23.621 1.00 22.13 92 ASP A O 1
ATOM 708 N N . THR A 1 96 ? 2.905 50.121 23.806 1.00 21.70 93 THR A N 1
ATOM 709 C CA . THR A 1 96 ? 1.465 50.401 23.623 1.00 22.03 93 THR A CA 1
ATOM 710 C C . THR A 1 96 ? 0.889 51.217 24.784 1.00 21.84 93 THR A C 1
ATOM 711 O O . THR A 1 96 ? 0.211 52.227 24.569 1.00 21.28 93 THR A O 1
ATOM 715 N N . SER A 1 97 ? 1.224 50.818 26.008 1.00 21.39 94 SER A N 1
ATOM 716 C CA A SER A 1 97 ? 0.792 51.532 27.212 0.50 21.42 94 SER A CA 1
ATOM 717 C CA B SER A 1 97 ? 0.777 51.543 27.191 0.50 21.50 94 SER A CA 1
ATOM 718 C C . SER A 1 97 ? 1.389 52.940 27.254 1.00 21.31 94 SER A C 1
ATOM 719 O O . SER A 1 97 ? 0.718 53.909 27.644 1.00 21.74 94 SER A O 1
ATOM 724 N N . LYS A 1 98 ? 2.652 53.032 26.863 1.00 20.97 95 LYS A N 1
ATOM 725 C CA . LYS A 1 98 ? 3.379 54.287 26.848 1.00 20.71 95 LYS A CA 1
ATOM 726 C C . LYS A 1 98 ? 2.751 55.283 25.900 1.00 20.24 95 LYS A C 1
ATOM 727 O O . LYS A 1 98 ? 2.593 56.450 26.259 1.00 20.16 95 LYS A O 1
ATOM 733 N N . ILE A 1 99 ? 2.457 54.895 24.652 1.00 19.18 96 ILE A N 1
ATOM 734 C CA . ILE A 1 99 ? 1.917 55.915 23.776 1.00 19.14 96 ILE A CA 1
ATOM 735 C C . ILE A 1 99 ? 0.547 56.409 24.260 1.00 18.43 96 ILE A C 1
ATOM 736 O O . ILE A 1 99 ? 0.262 57.585 24.145 1.00 19.21 96 ILE A O 1
ATOM 741 N N . VAL A 1 100 ? -0.275 55.527 24.812 1.00 18.83 97 VAL A N 1
ATOM 742 C CA . VAL A 1 100 ? -1.579 55.951 25.328 1.00 18.35 97 VAL A CA 1
ATOM 743 C C . VAL A 1 100 ? -1.397 56.931 26.481 1.00 18.51 97 VAL A C 1
ATOM 744 O O . VAL A 1 100 ? -2.036 57.979 26.516 1.00 17.97 97 VAL A O 1
ATOM 748 N N . LYS A 1 101 ? -0.490 56.612 27.399 1.00 18.77 98 LYS A N 1
ATOM 749 C CA . LYS A 1 101 ? -0.270 57.492 28.558 1.00 19.27 98 LYS A CA 1
ATOM 750 C C . LYS A 1 101 ? 0.317 58.852 28.144 1.00 19.37 98 LYS A C 1
ATOM 751 O O . LYS A 1 101 ? -0.076 59.875 28.678 1.00 18.53 98 LYS A O 1
ATOM 753 N N . LEU A 1 102 ? 1.237 58.869 27.174 1.00 18.50 99 LEU A N 1
ATOM 754 C CA . LEU A 1 102 ? 1.833 60.128 26.692 1.00 19.29 99 LEU A CA 1
ATOM 755 C C . LEU A 1 102 ? 0.775 61.030 26.045 1.00 19.15 99 LEU A C 1
ATOM 756 O O . LEU A 1 102 ? 0.835 62.260 26.136 1.00 19.78 99 LEU A O 1
ATOM 761 N N . ILE A 1 103 ? -0.214 60.402 25.420 1.00 18.42 100 ILE A N 1
ATOM 762 C CA . ILE A 1 103 ? -1.269 61.115 24.725 1.00 18.50 100 ILE A CA 1
ATOM 763 C C . ILE A 1 103 ? -2.415 61.553 25.603 1.00 18.25 100 ILE A C 1
ATOM 764 O O . ILE A 1 103 ? -2.927 62.682 25.457 1.00 18.06 100 ILE A O 1
ATOM 769 N N . GLU A 1 104 ? -2.817 60.684 26.532 1.00 19.03 101 GLU A N 1
ATOM 770 C CA . GLU A 1 104 ? -4.005 60.952 27.353 1.00 19.33 101 GLU A CA 1
ATOM 771 C C . GLU A 1 104 ? -3.723 61.470 28.767 1.00 19.92 101 GLU A C 1
ATOM 772 O O . GLU A 1 104 ? -4.571 62.168 29.323 1.00 21.46 101 GLU A O 1
ATOM 778 N N . ASP A 1 105 ? -2.575 61.121 29.357 1.00 19.87 102 ASP A N 1
ATOM 779 C CA . ASP A 1 105 ? -2.246 61.498 30.768 1.00 20.36 102 ASP A CA 1
ATOM 780 C C . ASP A 1 105 ? -1.228 62.654 30.890 1.00 19.85 102 ASP A C 1
ATOM 781 O O . ASP A 1 105 ? -0.800 63.031 31.990 1.00 19.50 102 ASP A O 1
ATOM 786 N N . ASN A 1 106 ? -0.809 63.177 29.747 1.00 19.24 103 ASN A N 1
ATOM 787 C CA . ASN A 1 106 ? 0.085 64.327 29.684 1.00 18.85 103 ASN A CA 1
ATOM 788 C C . ASN A 1 106 ? -0.432 65.358 28.681 1.00 19.39 103 ASN A C 1
ATOM 789 O O . ASN A 1 106 ? -1.338 65.053 27.879 1.00 20.97 103 ASN A O 1
ATOM 794 N N . ALA A 1 107 ? 0.160 66.549 28.702 1.00 18.56 104 ALA A N 1
ATOM 795 C CA . ALA A 1 107 ? -0.212 67.650 27.782 1.00 18.81 104 ALA A CA 1
ATOM 796 C C . ALA A 1 107 ? 0.977 68.047 26.888 1.00 17.91 104 ALA A C 1
ATOM 797 O O . ALA A 1 107 ? 1.489 69.174 26.936 1.00 18.78 104 ALA A O 1
ATOM 799 N N . TYR A 1 108 ? 1.462 67.094 26.113 1.00 17.97 105 TYR A N 1
ATOM 800 C CA . TYR A 1 108 ? 2.565 67.352 25.176 1.00 18.17 105 TYR A CA 1
ATOM 801 C C . TYR A 1 108 ? 2.122 67.776 23.782 1.00 18.51 105 TYR A C 1
ATOM 802 O O . TYR A 1 108 ? 2.977 68.035 22.936 1.00 19.55 105 TYR A O 1
ATOM 811 N N . GLY A 1 109 ? 0.822 67.807 23.532 1.00 18.68 106 GLY A N 1
ATOM 812 C CA . GLY A 1 109 ? 0.277 68.206 22.234 1.00 18.92 106 GLY A CA 1
ATOM 813 C C . GLY A 1 109 ? 0.221 67.078 21.221 1.00 18.14 106 GLY A C 1
ATOM 814 O O . GLY A 1 109 ? -0.105 67.306 20.069 1.00 18.35 106 GLY A O 1
ATOM 815 N N . ILE A 1 110 ? 0.510 65.853 21.651 1.00 17.82 107 ILE A N 1
ATOM 816 C CA . ILE A 1 110 ? 0.498 64.694 20.778 1.00 17.95 107 ILE A CA 1
ATOM 817 C C . ILE A 1 110 ? -0.935 64.278 20.398 1.00 17.28 107 ILE A C 1
ATOM 818 O O . ILE A 1 110 ? -1.775 64.010 21.249 1.00 18.40 107 ILE A O 1
ATOM 823 N N . LEU A 1 111 ? -1.183 64.242 19.097 1.00 17.34 108 LEU A N 1
ATOM 824 C CA . LEU A 1 111 ? -2.462 63.844 18.523 1.00 17.42 108 LEU A CA 1
ATOM 825 C C . LEU A 1 111 ? -2.535 62.346 18.179 1.00 17.23 108 LEU A C 1
ATOM 826 O O . LEU A 1 111 ? -3.613 61.746 18.274 1.00 16.99 108 LEU A O 1
ATOM 831 N N . GLU A 1 112 ? -1.401 61.754 17.784 1.00 16.98 109 GLU A N 1
ATOM 832 C CA . GLU A 1 112 ? -1.353 60.367 17.353 1.00 17.29 109 GLU A CA 1
ATOM 833 C C . GLU A 1 112 ? -0.062 59.732 17.820 1.00 16.69 109 GLU A C 1
ATOM 834 O O . GLU A 1 112 ? 0.994 60.371 17.784 1.00 16.79 109 GLU A O 1
ATOM 840 N N . GLY A 1 113 ? -0.155 58.464 18.178 1.00 15.64 110 GLY A N 1
ATOM 841 C CA . GLY A 1 113 ? 0.975 57.629 18.483 1.00 15.61 110 GLY A CA 1
ATOM 842 C C . GLY A 1 113 ? 0.909 56.284 17.759 1.00 16.61 110 GLY A C 1
ATOM 843 O O . GLY A 1 113 ? -0.192 55.757 17.473 1.00 16.34 110 GLY A O 1
ATOM 844 N N . PHE A 1 114 ? 2.094 55.745 17.445 1.00 16.78 111 PHE A N 1
ATOM 845 C CA . PHE A 1 114 ? 2.237 54.483 16.735 1.00 16.87 111 PHE A CA 1
ATOM 846 C C . PHE A 1 114 ? 3.256 53.615 17.458 1.00 17.31 111 PHE A C 1
ATOM 847 O O . PHE A 1 114 ? 4.222 54.129 18.027 1.00 17.02 111 PHE A O 1
ATOM 855 N N . VAL A 1 115 ? 2.997 52.314 17.480 1.00 17.10 112 VAL A N 1
ATOM 856 C CA . VAL A 1 115 ? 3.992 51.303 17.806 1.00 17.05 112 VAL A CA 1
ATOM 857 C C . VAL A 1 115 ? 4.191 50.407 16.583 1.00 17.90 112 VAL A C 1
ATOM 858 O O . VAL A 1 115 ? 3.226 49.827 16.066 1.00 17.50 112 VAL A O 1
ATOM 862 N N . PHE A 1 116 ? 5.438 50.312 16.140 1.00 16.72 113 PHE A N 1
ATOM 863 C CA . PHE A 1 116 ? 5.834 49.411 15.087 1.00 17.51 113 PHE A CA 1
ATOM 864 C C . PHE A 1 116 ? 6.707 48.301 15.633 1.00 17.63 113 PHE A C 1
ATOM 865 O O . PHE A 1 116 ? 7.791 48.572 16.207 1.00 17.23 113 PHE A O 1
ATOM 873 N N . ASN A 1 117 ? 6.216 47.060 15.495 1.00 17.85 114 ASN A N 1
ATOM 874 C CA . ASN A 1 117 ? 6.913 45.879 15.961 1.00 18.14 114 ASN A CA 1
ATOM 875 C C . ASN A 1 117 ? 7.701 45.329 14.798 1.00 17.39 114 ASN A C 1
ATOM 876 O O . ASN A 1 117 ? 7.099 44.850 13.833 1.00 18.15 114 ASN A O 1
ATOM 881 N N . TYR A 1 118 ? 9.024 45.455 14.830 1.00 17.58 115 TYR A N 1
ATOM 882 C CA . TYR A 1 118 ? 9.782 45.095 13.624 1.00 18.49 115 TYR A CA 1
ATOM 883 C C . TYR A 1 118 ? 9.938 43.586 13.464 1.00 19.53 115 TYR A C 1
ATOM 884 O O . TYR A 1 118 ? 10.285 43.118 12.371 1.00 18.94 115 TYR A O 1
ATOM 893 N N . LYS A 1 119 ? 9.695 42.841 14.550 1.00 20.29 116 LYS A N 1
ATOM 894 C CA . LYS A 1 119 ? 9.776 41.354 14.521 1.00 21.90 116 LYS A CA 1
ATOM 895 C C . LYS A 1 119 ? 8.634 40.770 13.703 1.00 21.96 116 LYS A C 1
ATOM 896 O O . LYS A 1 119 ? 8.825 39.767 12.990 1.00 21.29 116 LYS A O 1
ATOM 902 N N . THR A 1 120 ? 7.443 41.357 13.846 1.00 21.35 117 THR A N 1
ATOM 903 C CA . THR A 1 120 ? 6.250 40.924 13.104 1.00 21.73 117 THR A CA 1
ATOM 904 C C . THR A 1 120 ? 5.885 41.877 11.969 1.00 21.26 117 THR A C 1
ATOM 905 O O . THR A 1 120 ? 5.073 41.539 11.128 1.00 21.41 117 THR A O 1
ATOM 909 N N . GLN A 1 121 ? 6.520 43.049 11.948 1.00 21.47 118 GLN A N 1
ATOM 910 C CA . GLN A 1 121 ? 6.225 44.137 11.015 1.00 22.04 118 GLN A CA 1
ATOM 911 C C . GLN A 1 121 ? 4.767 44.568 11.117 1.00 21.62 118 GLN A C 1
ATOM 912 O O . GLN A 1 121 ? 4.136 44.932 10.146 1.00 21.56 118 GLN A O 1
ATOM 918 N N . GLN A 1 122 ? 4.261 44.567 12.334 1.00 20.28 119 GLN A N 1
ATOM 919 C CA . GLN A 1 122 ? 2.904 45.015 12.597 1.00 20.84 119 GLN A CA 1
ATOM 920 C C . GLN A 1 122 ? 2.876 46.410 13.235 1.00 19.31 119 GLN A C 1
ATOM 921 O O . GLN A 1 122 ? 3.700 46.730 14.116 1.00 19.62 119 GLN A O 1
ATOM 927 N N . TRP A 1 123 ? 1.861 47.183 12.837 1.00 18.08 120 TRP A N 1
ATOM 928 C CA . TRP A 1 123 ? 1.644 48.538 13.334 1.00 18.47 120 TRP A CA 1
ATOM 929 C C . TRP A 1 123 ? 0.438 48.594 14.261 1.00 18.26 120 TRP A C 1
ATOM 930 O O . TRP A 1 123 ? -0.535 47.863 14.029 1.00 18.36 120 TRP A O 1
ATOM 941 N N . LEU A 1 124 ? 0.524 49.420 15.306 1.00 18.46 121 LEU A N 1
ATOM 942 C CA . LEU A 1 124 ? -0.619 49.858 16.113 1.00 18.40 121 LEU A CA 1
ATOM 943 C C . LEU A 1 124 ? -0.647 51.385 16.151 1.00 17.79 121 LEU A C 1
ATOM 944 O O . LEU A 1 124 ? 0.415 52.045 16.132 1.00 17.32 121 LEU A O 1
ATOM 949 N N . ARG A 1 125 ? -1.862 51.935 16.217 1.00 17.02 122 ARG A N 1
ATOM 950 C CA . ARG A 1 125 ? -2.094 53.373 16.279 1.00 17.80 122 ARG A CA 1
ATOM 951 C C . ARG A 1 125 ? -2.985 53.696 17.470 1.00 17.85 122 ARG A C 1
ATOM 952 O O . ARG A 1 125 ? -3.968 52.969 17.766 1.00 17.24 122 ARG A O 1
ATOM 960 N N . TYR A 1 126 ? -2.691 54.821 18.103 1.00 18.44 123 TYR A N 1
ATOM 961 C CA . TYR A 1 126 ? -3.584 55.389 19.085 1.00 17.90 123 TYR A CA 1
ATOM 962 C C . TYR A 1 126 ? -3.836 56.869 18.778 1.00 18.51 123 TYR A C 1
ATOM 963 O O . TYR A 1 126 ? -2.891 57.619 18.539 1.00 17.99 123 TYR A O 1
ATOM 972 N N . ARG A 1 127 ? -5.108 57.271 18.772 1.00 18.11 124 ARG A N 1
ATOM 973 C CA . ARG A 1 127 ? -5.497 58.667 18.542 1.00 18.79 124 ARG A CA 1
ATOM 974 C C . ARG A 1 127 ? -6.032 59.269 19.810 1.00 18.60 124 ARG A C 1
ATOM 975 O O . ARG A 1 127 ? -6.844 58.636 20.500 1.00 18.26 124 ARG A O 1
ATOM 983 N N . LEU A 1 128 ? -5.616 60.500 20.097 1.00 18.32 125 LEU A N 1
ATOM 984 C CA . LEU A 1 128 ? -6.183 61.254 21.218 1.00 18.31 125 LEU A CA 1
ATOM 985 C C . LEU A 1 128 ? -7.707 61.188 21.143 1.00 18.71 125 LEU A C 1
ATOM 986 O O . LEU A 1 128 ? -8.273 61.382 20.059 1.00 18.85 125 LEU A O 1
ATOM 991 N N . GLY A 1 129 ? -8.349 60.859 22.260 1.00 19.02 126 GLY A N 1
ATOM 992 C CA . GLY A 1 129 ? -9.819 60.777 22.329 1.00 20.73 126 GLY A CA 1
ATOM 993 C C . GLY A 1 129 ? -10.481 59.436 22.044 1.00 21.35 126 GLY A C 1
ATOM 994 O O . GLY A 1 129 ? -11.722 59.345 22.105 1.00 21.33 126 GLY A O 1
ATOM 995 N N . ASP A 1 130 ? -9.694 58.393 21.750 1.00 21.62 127 ASP A N 1
ATOM 996 C CA . ASP A 1 130 ? -10.216 57.055 21.429 1.00 21.67 127 ASP A CA 1
ATOM 997 C C . ASP A 1 130 ? -10.360 56.147 22.641 1.00 21.79 127 ASP A C 1
ATOM 998 O O . ASP A 1 130 ? -10.492 54.938 22.499 1.00 22.72 127 ASP A O 1
ATOM 1003 N N . GLY A 1 131 ? -10.331 56.730 23.831 1.00 21.79 128 GLY A N 1
ATOM 1004 C CA . GLY A 1 131 ? -10.661 56.021 25.055 1.00 22.50 128 GLY A CA 1
ATOM 1005 C C . GLY A 1 131 ? -9.714 54.892 25.397 1.00 22.31 128 GLY A C 1
ATOM 1006 O O . GLY A 1 131 ? -10.127 53.882 25.948 1.00 22.58 128 GLY A O 1
ATOM 1007 N N . GLY A 1 132 ? -8.442 55.074 25.062 1.00 21.81 129 GLY A N 1
ATOM 1008 C CA . GLY A 1 132 ? -7.390 54.131 25.426 1.00 21.82 129 GLY A CA 1
ATOM 1009 C C . GLY A 1 132 ? -7.297 52.921 24.536 1.00 22.06 129 GLY A C 1
ATOM 1010 O O . GLY A 1 132 ? -6.465 52.026 24.786 1.00 21.87 129 GLY A O 1
ATOM 1011 N N . VAL A 1 133 ? -8.137 52.887 23.498 1.00 21.50 130 VAL A N 1
ATOM 1012 C CA . VAL A 1 133 ? -8.186 51.755 22.598 1.00 21.52 130 VAL A CA 1
ATOM 1013 C C . VAL A 1 133 ? -7.397 52.027 21.318 1.00 20.94 130 VAL A C 1
ATOM 1014 O O . VAL A 1 133 ? -7.781 52.873 20.518 1.00 20.04 130 VAL A O 1
ATOM 1018 N N . ALA A 1 134 ? -6.324 51.266 21.137 1.00 20.11 131 ALA A N 1
ATOM 1019 C CA . ALA A 1 134 ? -5.505 51.334 19.926 1.00 21.05 131 ALA A CA 1
ATOM 1020 C C . ALA A 1 134 ? -6.044 50.409 18.849 1.00 20.40 131 ALA A C 1
ATOM 1021 O O . ALA A 1 134 ? -6.764 49.442 19.131 1.00 20.83 131 ALA A O 1
ATOM 1023 N N . THR A 1 135 ? -5.718 50.697 17.591 1.00 19.98 132 THR A N 1
ATOM 1024 C CA . THR A 1 135 ? -6.148 49.850 16.507 1.00 20.22 132 THR A CA 1
ATOM 1025 C C . THR A 1 135 ? -4.929 49.442 15.671 1.00 19.97 132 THR A C 1
ATOM 1026 O O . THR A 1 135 ? -3.845 50.015 15.807 1.00 18.85 132 THR A O 1
ATOM 1030 N N . ASN A 1 136 ? -5.112 48.454 14.809 1.00 20.70 133 ASN A N 1
ATOM 1031 C CA . ASN A 1 136 ? -4.006 47.986 13.978 1.00 21.84 133 ASN A CA 1
ATOM 1032 C C . ASN A 1 136 ? -4.002 48.778 12.673 1.00 22.80 133 ASN A C 1
ATOM 1033 O O . ASN A 1 136 ? -4.511 48.314 11.652 1.00 25.76 133 ASN A O 1
ATOM 1038 N N . SER A 1 137 ? -3.498 50.007 12.747 1.00 22.94 134 SER A N 1
ATOM 1039 C CA . SER A 1 137 ? -3.380 50.900 11.592 1.00 21.98 134 SER A CA 1
ATOM 1040 C C . SER A 1 137 ? -1.973 51.495 11.543 1.00 21.46 134 SER A C 1
ATOM 1041 O O . SER A 1 137 ? -1.371 51.740 12.581 1.00 20.47 134 SER A O 1
ATOM 1044 N N . SER A 1 138 ? -1.476 51.679 10.320 1.00 20.87 135 SER A N 1
ATOM 1045 C CA . SER A 1 138 ? -0.222 52.386 10.042 1.00 20.44 135 SER A CA 1
ATOM 1046 C C . SER A 1 138 ? -0.463 53.761 9.411 1.00 19.91 135 SER A C 1
ATOM 1047 O O . SER A 1 138 ? 0.490 54.472 9.073 1.00 20.32 135 SER A O 1
ATOM 1050 N N . PHE A 1 139 ? -1.724 54.142 9.264 1.00 20.00 136 PHE A N 1
ATOM 1051 C CA . PHE A 1 139 ? -2.085 55.404 8.599 1.00 20.12 136 PHE A CA 1
ATOM 1052 C C . PHE A 1 139 ? -2.156 56.550 9.570 1.00 19.59 136 PHE A C 1
ATOM 1053 O O . PHE A 1 139 ? -2.857 56.472 10.585 1.00 19.89 136 PHE A O 1
ATOM 1061 N N . SER A 1 140 ? -1.385 57.596 9.283 1.00 19.95 137 SER A N 1
ATOM 1062 C CA . SER A 1 140 ? -1.443 58.838 10.039 1.00 19.54 137 SER A CA 1
ATOM 1063 C C . SER A 1 140 ? -2.433 59.813 9.388 1.00 20.36 137 SER A C 1
ATOM 1064 O O . SER A 1 140 ? -2.232 60.268 8.258 1.00 20.58 137 SER A O 1
ATOM 1067 N N . GLU A 1 141 ? -3.505 60.118 10.118 1.00 20.80 138 GLU A N 1
ATOM 1068 C CA . GLU A 1 141 ? -4.491 61.105 9.663 1.00 21.48 138 GLU A CA 1
ATOM 1069 C C . GLU A 1 141 ? -3.912 62.507 9.748 1.00 21.49 138 GLU A C 1
ATOM 1070 O O . GLU A 1 141 ? -4.197 63.362 8.900 1.00 21.02 138 GLU A O 1
ATOM 1076 N N . VAL A 1 142 ? -3.055 62.725 10.748 1.00 20.42 139 VAL A N 1
ATOM 1077 C CA . VAL A 1 142 ? -2.393 64.015 10.904 1.00 20.93 139 VAL A CA 1
ATOM 1078 C C . VAL A 1 142 ? -1.531 64.333 9.693 1.00 20.90 139 VAL A C 1
ATOM 1079 O O . VAL A 1 142 ? -1.608 65.426 9.142 1.00 22.31 139 VAL A O 1
ATOM 1083 N N . LEU A 1 143 ? -0.752 63.362 9.244 1.00 20.40 140 LEU A N 1
ATOM 1084 C CA . LEU A 1 143 ? 0.158 63.550 8.113 1.00 19.49 140 LEU A CA 1
ATOM 1085 C C . LEU A 1 143 ? -0.455 63.186 6.761 1.00 20.31 140 LEU A C 1
ATOM 1086 O O . LEU A 1 143 ? 0.122 63.519 5.718 1.00 20.85 140 LEU A O 1
ATOM 1091 N N . GLN A 1 144 ? -1.577 62.475 6.778 1.00 20.27 141 GLN A N 1
ATOM 1092 C CA . GLN A 1 144 ? -2.162 61.884 5.555 1.00 20.57 141 GLN A CA 1
ATOM 1093 C C . GLN A 1 144 ? -1.149 60.996 4.805 1.00 21.04 141 GLN A C 1
ATOM 1094 O O . GLN A 1 144 ? -0.995 61.067 3.573 1.00 20.98 141 GLN A O 1
ATOM 1100 N N . VAL A 1 145 ? -0.499 60.122 5.566 1.00 21.48 142 VAL A N 1
ATOM 1101 C CA . VAL A 1 145 ? 0.586 59.286 5.075 1.00 22.17 142 VAL A CA 1
ATOM 1102 C C . VAL A 1 145 ? 0.499 57.904 5.736 1.00 21.89 142 VAL A C 1
ATOM 1103 O O . VAL A 1 145 ? 0.220 57.788 6.947 1.00 20.70 142 VAL A O 1
ATOM 1107 N N . ASP A 1 146 ? 0.714 56.858 4.938 1.00 21.22 143 ASP A N 1
ATOM 1108 C CA . ASP A 1 146 ? 0.831 55.493 5.476 1.00 21.43 143 ASP A CA 1
ATOM 1109 C C . ASP A 1 146 ? 2.274 55.278 5.883 1.00 20.11 143 ASP A C 1
ATOM 1110 O O . ASP A 1 146 ? 3.150 55.205 5.025 1.00 20.38 143 ASP A O 1
ATOM 1115 N N . LEU A 1 147 ? 2.528 55.184 7.186 1.00 20.01 144 LEU A N 1
ATOM 1116 C CA . LEU A 1 147 ? 3.882 55.087 7.674 1.00 18.77 144 LEU A CA 1
ATOM 1117 C C . LEU A 1 147 ? 4.544 53.767 7.267 1.00 19.19 144 LEU A C 1
ATOM 1118 O O . LEU A 1 147 ? 5.792 53.669 7.208 1.00 18.99 144 LEU A O 1
ATOM 1123 N N . ASN A 1 148 ? 3.731 52.752 6.962 1.00 18.77 145 ASN A N 1
ATOM 1124 C CA . ASN A 1 148 ? 4.310 51.466 6.580 1.00 19.93 145 ASN A CA 1
ATOM 1125 C C . ASN A 1 148 ? 5.066 51.547 5.253 1.00 19.69 145 ASN A C 1
ATOM 1126 O O . ASN A 1 148 ? 5.909 50.693 4.976 1.00 20.00 145 ASN A O 1
ATOM 1131 N N . THR A 1 149 ? 4.801 52.574 4.452 1.00 20.11 146 THR A N 1
ATOM 1132 C CA . THR A 1 149 ? 5.447 52.689 3.137 1.00 20.68 146 THR A CA 1
ATOM 1133 C C . THR A 1 149 ? 6.962 52.971 3.217 1.00 21.54 146 THR A C 1
ATOM 1134 O O . THR A 1 149 ? 7.680 52.838 2.216 1.00 20.54 146 THR A O 1
ATOM 1138 N N . PHE A 1 150 ? 7.431 53.368 4.397 1.00 20.79 147 PHE A N 1
ATOM 1139 C CA . PHE A 1 150 ? 8.819 53.782 4.566 1.00 21.79 147 PHE A CA 1
ATOM 1140 C C . PHE A 1 150 ? 9.702 52.677 5.095 1.00 22.67 147 PHE A C 1
ATOM 1141 O O . PHE A 1 150 ? 10.917 52.810 5.032 1.00 23.70 147 PHE A O 1
ATOM 1149 N N . VAL A 1 151 ? 9.128 51.615 5.652 1.00 23.76 148 VAL A N 1
ATOM 1150 C CA . VAL A 1 151 ? 9.964 50.645 6.386 1.00 25.92 148 VAL A CA 1
ATOM 1151 C C . VAL A 1 151 ? 10.325 49.457 5.510 1.00 26.59 148 VAL A C 1
ATOM 1152 O O . VAL A 1 151 ? 9.741 49.263 4.441 1.00 27.09 148 VAL A O 1
ATOM 1157 N N . SER B 1 7 ? 14.330 72.618 -0.261 1.00 30.40 4 SER B N 1
ATOM 1158 C CA . SER B 1 7 ? 15.372 73.016 0.742 1.00 29.84 4 SER B CA 1
ATOM 1159 C C . SER B 1 7 ? 14.832 73.025 2.177 1.00 28.50 4 SER B C 1
ATOM 1160 O O . SER B 1 7 ? 13.606 72.990 2.404 1.00 30.50 4 SER B O 1
ATOM 1163 N N . HIS B 1 8 ? 15.741 73.121 3.142 1.00 25.08 5 HIS B N 1
ATOM 1164 C CA . HIS B 1 8 ? 15.340 73.035 4.548 1.00 23.04 5 HIS B CA 1
ATOM 1165 C C . HIS B 1 8 ? 14.378 74.142 4.912 1.00 21.23 5 HIS B C 1
ATOM 1166 O O . HIS B 1 8 ? 14.716 75.308 4.782 1.00 20.27 5 HIS B O 1
ATOM 1173 N N . PRO B 1 9 ? 13.178 73.779 5.403 1.00 19.14 6 PRO B N 1
ATOM 1174 C CA . PRO B 1 9 ? 12.247 74.795 5.881 1.00 18.73 6 PRO B CA 1
ATOM 1175 C C . PRO B 1 9 ? 12.837 75.830 6.865 1.00 17.45 6 PRO B C 1
ATOM 1176 O O . PRO B 1 9 ? 12.452 77.012 6.818 1.00 17.03 6 PRO B O 1
ATOM 1180 N N . ILE B 1 10 ? 13.753 75.395 7.735 1.00 17.24 7 ILE B N 1
ATOM 1181 C CA . ILE B 1 10 ? 14.448 76.299 8.645 1.00 16.49 7 ILE B CA 1
ATOM 1182 C C . ILE B 1 10 ? 15.948 75.989 8.582 1.00 16.26 7 ILE B C 1
ATOM 1183 O O . ILE B 1 10 ? 16.372 74.849 8.793 1.00 16.45 7 ILE B O 1
ATOM 1188 N N . SER B 1 11 ? 16.763 76.982 8.255 1.00 15.61 8 SER B N 1
ATOM 1189 C CA . SER B 1 11 ? 18.202 76.778 8.196 1.00 15.44 8 SER B CA 1
ATOM 1190 C C . SER B 1 11 ? 18.756 76.633 9.601 1.00 15.36 8 SER B C 1
ATOM 1191 O O . SER B 1 11 ? 18.134 77.101 10.574 1.00 15.04 8 SER B O 1
ATOM 1194 N N . LEU B 1 12 ? 19.930 76.012 9.703 1.00 15.55 9 LEU B N 1
ATOM 1195 C CA . LEU B 1 12 ? 20.630 75.976 11.008 1.00 15.71 9 LEU B CA 1
ATOM 1196 C C . LEU B 1 12 ? 20.936 77.373 11.494 1.00 15.50 9 LEU B C 1
ATOM 1197 O O . LEU B 1 12 ? 20.785 77.646 12.688 1.00 15.25 9 LEU B O 1
ATOM 1202 N N . LYS B 1 13 ? 21.358 78.265 10.606 1.00 16.10 10 LYS B N 1
ATOM 1203 C CA . LYS B 1 13 ? 21.566 79.696 11.002 1.00 16.33 10 LYS B CA 1
ATOM 1204 C C . LYS B 1 13 ? 20.332 80.298 11.700 1.00 15.56 10 LYS B C 1
ATOM 1205 O O . LYS B 1 13 ? 20.454 80.964 12.733 1.00 15.31 10 LYS B O 1
ATOM 1211 N N . THR B 1 14 ? 19.150 80.077 11.140 1.00 15.04 11 THR B N 1
ATOM 1212 C CA . THR B 1 14 ? 17.922 80.625 11.706 1.00 15.26 11 THR B CA 1
ATOM 1213 C C . THR B 1 14 ? 17.623 79.993 13.066 1.00 14.78 11 THR B C 1
ATOM 1214 O O . THR B 1 14 ? 17.323 80.693 14.031 1.00 15.46 11 THR B O 1
ATOM 1218 N N . LEU B 1 15 ? 17.732 78.670 13.154 1.00 14.59 12 LEU B N 1
ATOM 1219 C CA . LEU B 1 15 ? 17.482 78.001 14.428 1.00 14.74 12 LEU B CA 1
ATOM 1220 C C . LEU B 1 15 ? 18.413 78.564 15.501 1.00 13.92 12 LEU B C 1
ATOM 1221 O O . LEU B 1 15 ? 17.990 78.821 16.643 1.00 14.16 12 LEU B O 1
ATOM 1226 N N . VAL B 1 16 ? 19.684 78.738 15.148 1.00 14.44 13 VAL B N 1
ATOM 1227 C CA . VAL B 1 16 ? 20.673 79.226 16.126 1.00 14.64 13 VAL B CA 1
ATOM 1228 C C . VAL B 1 16 ? 20.358 80.685 16.508 1.00 14.95 13 VAL B C 1
ATOM 1229 O O . VAL B 1 16 ? 20.408 81.023 17.691 1.00 14.77 13 VAL B O 1
ATOM 1233 N N . GLN B 1 17 ? 19.978 81.502 15.526 1.00 15.84 14 GLN B N 1
ATOM 1234 C CA A GLN B 1 17 ? 19.600 82.908 15.788 0.50 16.95 14 GLN B CA 1
ATOM 1235 C CA B GLN B 1 17 ? 19.556 82.910 15.737 0.50 17.06 14 GLN B CA 1
ATOM 1236 C C . GLN B 1 17 ? 18.404 83.009 16.735 1.00 17.69 14 GLN B C 1
ATOM 1237 O O . GLN B 1 17 ? 18.338 83.924 17.570 1.00 17.62 14 GLN B O 1
ATOM 1248 N N . GLU B 1 18 ? 17.474 82.064 16.621 1.00 19.67 15 GLU B N 1
ATOM 1249 C CA . GLU B 1 18 ? 16.241 82.079 17.414 1.00 22.48 15 GLU B CA 1
ATOM 1250 C C . GLU B 1 18 ? 16.383 81.480 18.811 1.00 24.33 15 GLU B C 1
ATOM 1251 O O . GLU B 1 18 ? 15.498 81.672 19.639 1.00 25.78 15 GLU B O 1
ATOM 1257 N N . ASP B 1 19 ? 17.480 80.778 19.085 1.00 26.98 16 ASP B N 1
ATOM 1258 C CA . ASP B 1 19 ? 17.636 80.014 20.334 1.00 28.44 16 ASP B CA 1
ATOM 1259 C C . ASP B 1 19 ? 18.256 80.924 21.379 1.00 29.71 16 ASP B C 1
ATOM 1260 O O . ASP B 1 19 ? 19.407 80.746 21.801 1.00 28.85 16 ASP B O 1
ATOM 1265 N N . ASP B 1 20 ? 17.486 81.915 21.800 1.00 32.43 17 ASP B N 1
ATOM 1266 C CA . ASP B 1 20 ? 18.042 82.916 22.693 1.00 34.49 17 ASP B CA 1
ATOM 1267 C C . ASP B 1 20 ? 18.464 82.374 24.051 1.00 35.92 17 ASP B C 1
ATOM 1268 O O . ASP B 1 20 ? 19.572 82.667 24.515 1.00 36.69 17 ASP B O 1
ATOM 1273 N N . ILE B 1 21 ? 17.608 81.560 24.662 1.00 36.69 18 ILE B N 1
ATOM 1274 C CA . ILE B 1 21 ? 17.891 81.048 26.004 1.00 37.24 18 ILE B CA 1
ATOM 1275 C C . ILE B 1 21 ? 18.761 79.777 25.971 1.00 37.15 18 ILE B C 1
ATOM 1276 O O . ILE B 1 21 ? 19.309 79.386 26.999 1.00 37.66 18 ILE B O 1
ATOM 1281 N N . GLY B 1 22 ? 18.873 79.129 24.807 1.00 36.65 19 GLY B N 1
ATOM 1282 C CA . GLY B 1 22 ? 19.689 77.909 24.672 1.00 36.22 19 GLY B CA 1
ATOM 1283 C C . GLY B 1 22 ? 18.924 76.625 24.942 1.00 35.41 19 GLY B C 1
ATOM 1284 O O . GLY B 1 22 ? 19.506 75.527 24.922 1.00 36.66 19 GLY B O 1
ATOM 1285 N N . VAL B 1 23 ? 17.614 76.743 25.159 1.00 33.89 20 VAL B N 1
ATOM 1286 C CA . VAL B 1 23 ? 16.778 75.580 25.468 1.00 32.95 20 VAL B CA 1
ATOM 1287 C C . VAL B 1 23 ? 16.394 74.770 24.220 1.00 31.01 20 VAL B C 1
ATOM 1288 O O . VAL B 1 23 ? 15.829 73.672 24.326 1.00 30.12 20 VAL B O 1
ATOM 1292 N N . ASN B 1 24 ? 16.710 75.310 23.040 1.00 28.38 21 ASN B N 1
ATOM 1293 C CA . ASN B 1 24 ? 16.450 74.611 21.784 1.00 26.60 21 ASN B CA 1
ATOM 1294 C C . ASN B 1 24 ? 17.590 73.735 21.297 1.00 23.93 21 ASN B C 1
ATOM 1295 O O . ASN B 1 24 ? 17.465 73.097 20.268 1.00 20.61 21 ASN B O 1
ATOM 1300 N N . ALA B 1 25 ? 18.700 73.727 22.018 1.00 21.70 22 ALA B N 1
ATOM 1301 C CA . ALA B 1 25 ? 19.897 73.033 21.590 1.00 21.09 22 ALA B CA 1
ATOM 1302 C C . ALA B 1 25 ? 19.632 71.535 21.316 1.00 20.42 22 ALA B C 1
ATOM 1303 O O . ALA B 1 25 ? 20.107 71.022 20.306 1.00 20.25 22 ALA B O 1
ATOM 1305 N N . PRO B 1 26 ? 18.858 70.866 22.183 1.00 19.02 23 PRO B N 1
ATOM 1306 C CA . PRO B 1 26 ? 18.594 69.450 21.894 1.00 19.29 23 PRO B CA 1
ATOM 1307 C C . PRO B 1 26 ? 17.813 69.260 20.576 1.00 17.74 23 PRO B C 1
ATOM 1308 O O . PRO B 1 26 ? 18.123 68.350 19.808 1.00 19.44 23 PRO B O 1
ATOM 1312 N N . ILE B 1 27 ? 16.833 70.128 20.300 1.00 16.47 24 ILE B N 1
ATOM 1313 C CA . ILE B 1 27 ? 16.055 70.059 19.054 1.00 16.08 24 ILE B CA 1
ATOM 1314 C C . ILE B 1 27 ? 16.973 70.293 17.874 1.00 14.84 24 ILE B C 1
ATOM 1315 O O . ILE B 1 27 ? 16.924 69.570 16.902 1.00 14.66 24 ILE B O 1
ATOM 1320 N N . ILE B 1 28 ? 17.834 71.310 17.960 1.00 14.21 25 ILE B N 1
ATOM 1321 C CA . ILE B 1 28 ? 18.736 71.629 16.839 1.00 13.43 25 ILE B CA 1
ATOM 1322 C C . ILE B 1 28 ? 19.693 70.461 16.607 1.00 13.86 25 ILE B C 1
ATOM 1323 O O . ILE B 1 28 ? 19.922 70.043 15.484 1.00 12.76 25 ILE B O 1
ATOM 1328 N N . HIS B 1 29 ? 20.206 69.894 17.683 1.00 12.38 26 HIS B N 1
ATOM 1329 C CA . HIS B 1 29 ? 21.118 68.758 17.565 1.00 12.67 26 HIS B CA 1
ATOM 1330 C C . HIS B 1 29 ? 20.473 67.559 16.852 1.00 13.10 26 HIS B C 1
ATOM 1331 O O . HIS B 1 29 ? 21.056 66.987 15.891 1.00 12.01 26 HIS B O 1
ATOM 1338 N N . GLN B 1 30 ? 19.242 67.212 17.250 1.00 12.45 27 GLN B N 1
ATOM 1339 C CA . GLN B 1 30 ? 18.527 66.081 16.644 1.00 12.53 27 GLN B CA 1
ATOM 1340 C C . GLN B 1 30 ? 18.138 66.408 15.203 1.00 12.84 27 GLN B C 1
ATOM 1341 O O . GLN B 1 30 ? 18.162 65.560 14.307 1.00 13.87 27 GLN B O 1
ATOM 1347 N N . SER B 1 31 ? 17.851 67.688 14.956 1.00 13.42 28 SER B N 1
ATOM 1348 C CA . SER B 1 31 ? 17.618 68.122 13.558 1.00 12.09 28 SER B CA 1
ATOM 1349 C C . SER B 1 31 ? 18.817 67.894 12.677 1.00 12.88 28 SER B C 1
ATOM 1350 O O . SER B 1 31 ? 18.666 67.493 11.523 1.00 12.17 28 SER B O 1
ATOM 1353 N N . VAL B 1 32 ? 20.014 68.148 13.175 1.00 13.30 29 VAL B N 1
ATOM 1354 C CA . VAL B 1 32 ? 21.203 67.872 12.364 1.00 13.73 29 VAL B CA 1
ATOM 1355 C C . VAL B 1 32 ? 21.342 66.375 12.073 1.00 13.40 29 VAL B C 1
ATOM 1356 O O . VAL B 1 32 ? 21.608 65.974 10.916 1.00 14.49 29 VAL B O 1
ATOM 1360 N N . ILE B 1 33 ? 21.105 65.563 13.107 1.00 13.86 30 ILE B N 1
ATOM 1361 C CA . ILE B 1 33 ? 21.126 64.092 12.943 1.00 13.48 30 ILE B CA 1
ATOM 1362 C C . ILE B 1 33 ? 20.105 63.701 11.864 1.00 14.14 30 ILE B C 1
ATOM 1363 O O . ILE B 1 33 ? 20.409 62.901 10.982 1.00 13.53 30 ILE B O 1
ATOM 1368 N N . ALA B 1 34 ? 18.899 64.276 11.925 1.00 12.86 31 ALA B N 1
ATOM 1369 C CA . ALA B 1 34 ? 17.857 63.954 10.961 1.00 12.51 31 ALA B CA 1
ATOM 1370 C C . ALA B 1 34 ? 18.340 64.334 9.574 1.00 12.01 31 ALA B C 1
ATOM 1371 O O . ALA B 1 34 ? 18.174 63.589 8.596 1.00 14.38 31 ALA B O 1
ATOM 1373 N N . ARG B 1 35 ? 18.903 65.536 9.464 1.00 13.09 32 ARG B N 1
ATOM 1374 C CA . ARG B 1 35 ? 19.352 66.050 8.162 1.00 13.49 32 ARG B CA 1
ATOM 1375 C C . ARG B 1 35 ? 20.421 65.156 7.519 1.00 14.07 32 ARG B C 1
ATOM 1376 O O . ARG B 1 35 ? 20.353 64.832 6.323 1.00 12.92 32 ARG B O 1
ATOM 1384 N N . LEU B 1 36 ? 21.396 64.773 8.301 1.00 14.43 33 LEU B N 1
ATOM 1385 C CA . LEU B 1 36 ? 22.482 63.910 7.800 1.00 14.94 33 LEU B CA 1
ATOM 1386 C C . LEU B 1 36 ? 21.980 62.508 7.424 1.00 14.79 33 LEU B C 1
ATOM 1387 O O . LEU B 1 36 ? 22.280 61.980 6.329 1.00 14.37 33 LEU B O 1
ATOM 1392 N N . THR B 1 37 ? 21.168 61.943 8.297 1.00 14.26 34 THR B N 1
ATOM 1393 C CA . THR B 1 37 ? 20.594 60.606 8.064 1.00 14.05 34 THR B CA 1
ATOM 1394 C C . THR B 1 37 ? 19.722 60.630 6.831 1.00 15.85 34 THR B C 1
ATOM 1395 O O . THR B 1 37 ? 19.888 59.805 5.918 1.00 16.17 34 THR B O 1
ATOM 1399 N N . ALA B 1 38 ? 18.798 61.594 6.769 1.00 15.81 35 ALA B N 1
ATOM 1400 C CA . ALA B 1 38 ? 17.933 61.721 5.613 1.00 15.58 35 ALA B CA 1
ATOM 1401 C C . ALA B 1 38 ? 18.677 62.029 4.346 1.00 16.41 35 ALA B C 1
ATOM 1402 O O . ALA B 1 38 ? 18.269 61.585 3.282 1.00 16.58 35 ALA B O 1
ATOM 1404 N N . GLY B 1 39 ? 19.742 62.818 4.416 1.00 15.96 36 GLY B N 1
ATOM 1405 C CA . GLY B 1 39 ? 20.475 63.159 3.204 1.00 17.16 36 GLY B CA 1
ATOM 1406 C C . GLY B 1 39 ? 21.276 61.989 2.679 1.00 16.91 36 GLY B C 1
ATOM 1407 O O . GLY B 1 39 ? 21.362 61.788 1.475 1.00 16.96 36 GLY B O 1
ATOM 1408 N N . LEU B 1 40 ? 21.883 61.225 3.582 1.00 15.51 37 LEU B N 1
ATOM 1409 C CA . LEU B 1 40 ? 22.733 60.115 3.144 1.00 16.46 37 LEU B CA 1
ATOM 1410 C C . LEU B 1 40 ? 21.944 58.880 2.704 1.00 15.51 37 LEU B C 1
ATOM 1411 O O . LEU B 1 40 ? 22.432 58.103 1.883 1.00 17.70 37 LEU B O 1
ATOM 1416 N N . TYR B 1 41 ? 20.746 58.700 3.252 1.00 15.45 38 TYR B N 1
ATOM 1417 C CA . TYR B 1 41 ? 20.008 57.448 3.106 1.00 13.85 38 TYR B CA 1
ATOM 1418 C C . TYR B 1 41 ? 19.715 57.078 1.652 1.00 13.96 38 TYR B C 1
ATOM 1419 O O . TYR B 1 41 ? 19.954 55.942 1.289 1.00 14.05 38 TYR B O 1
ATOM 1428 N N . PRO B 1 42 ? 19.247 58.028 0.850 1.00 14.83 39 PRO B N 1
ATOM 1429 C CA . PRO B 1 42 ? 19.014 57.733 -0.574 1.00 15.05 39 PRO B CA 1
ATOM 1430 C C . PRO B 1 42 ? 20.273 57.303 -1.348 1.00 15.38 39 PRO B C 1
ATOM 1431 O O . PRO B 1 42 ? 20.157 56.500 -2.307 1.00 15.05 39 PRO B O 1
ATOM 1435 N N . LEU B 1 43 ? 21.459 57.805 -0.986 1.00 15.00 40 LEU B N 1
ATOM 1436 C CA . LEU B 1 43 ? 22.709 57.308 -1.618 1.00 15.98 40 LEU B CA 1
ATOM 1437 C C . LEU B 1 43 ? 22.897 55.807 -1.307 1.00 15.12 40 LEU B C 1
ATOM 1438 O O . LEU B 1 43 ? 23.337 54.998 -2.109 1.00 14.29 40 LEU B O 1
ATOM 1443 N N . TYR B 1 44 ? 22.553 55.425 -0.086 1.00 13.75 41 TYR B N 1
ATOM 1444 C CA . TYR B 1 44 ? 22.618 54.024 0.326 1.00 13.99 41 TYR B CA 1
ATOM 1445 C C . TYR B 1 44 ? 21.586 53.165 -0.410 1.00 14.40 41 TYR B C 1
ATOM 1446 O O . TYR B 1 44 ? 21.912 52.096 -0.958 1.00 14.06 41 TYR B O 1
ATOM 1455 N N . GLN B 1 45 ? 20.352 53.644 -0.469 1.00 14.48 42 GLN B N 1
ATOM 1456 C CA . GLN B 1 45 ? 19.277 52.872 -1.061 1.00 15.95 42 GLN B CA 1
ATOM 1457 C C . GLN B 1 45 ? 19.531 52.716 -2.548 1.00 16.37 42 GLN B C 1
ATOM 1458 O O . GLN B 1 45 ? 19.117 51.717 -3.158 1.00 18.10 42 GLN B O 1
ATOM 1464 N N . SER B 1 46 ? 20.181 53.716 -3.136 1.00 17.34 43 SER B N 1
ATOM 1465 C CA . SER B 1 46 ? 20.455 53.709 -4.584 1.00 18.30 43 SER B CA 1
ATOM 1466 C C . SER B 1 46 ? 21.771 53.001 -4.925 1.00 19.24 43 SER B C 1
ATOM 1467 O O . SER B 1 46 ? 22.128 52.886 -6.119 1.00 19.71 43 SER B O 1
ATOM 1470 N N . LYS B 1 47 ? 22.458 52.526 -3.878 1.00 20.09 44 LYS B N 1
ATOM 1471 C CA . LYS B 1 47 ? 23.694 51.755 -3.961 1.00 20.94 44 LYS B CA 1
ATOM 1472 C C . LYS B 1 47 ? 24.893 52.597 -4.384 1.00 20.82 44 LYS B C 1
ATOM 1473 O O . LYS B 1 47 ? 25.921 52.044 -4.833 1.00 21.99 44 LYS B O 1
ATOM 1479 N N . LYS B 1 48 ? 24.776 53.914 -4.248 1.00 20.00 45 LYS B N 1
ATOM 1480 C CA . LYS B 1 48 ? 25.891 54.819 -4.529 1.00 20.27 45 LYS B CA 1
ATOM 1481 C C . LYS B 1 48 ? 26.916 54.704 -3.420 1.00 19.76 45 LYS B C 1
ATOM 1482 O O . LYS B 1 48 ? 28.106 54.853 -3.650 1.00 19.81 45 LYS B O 1
ATOM 1488 N N . ILE B 1 49 ? 26.444 54.452 -2.206 1.00 18.38 46 ILE B N 1
ATOM 1489 C CA . ILE B 1 49 ? 27.327 54.118 -1.088 1.00 18.01 46 ILE B CA 1
ATOM 1490 C C . ILE B 1 49 ? 26.884 52.761 -0.510 1.00 17.80 46 ILE B C 1
ATOM 1491 O O . ILE B 1 49 ? 25.690 52.472 -0.493 1.00 16.53 46 ILE B O 1
ATOM 1496 N N . PRO B 1 50 ? 27.840 51.936 -0.038 1.00 18.55 47 PRO B N 1
ATOM 1497 C CA . PRO B 1 50 ? 27.598 50.581 0.469 1.00 18.52 47 PRO B CA 1
ATOM 1498 C C . PRO B 1 50 ? 27.232 50.458 1.932 1.00 18.47 47 PRO B C 1
ATOM 1499 O O . PRO B 1 50 ? 26.897 49.349 2.354 1.00 18.29 47 PRO B O 1
ATOM 1503 N N . PHE B 1 51 ? 27.297 51.571 2.669 1.00 16.50 48 PHE B N 1
ATOM 1504 C CA . PHE B 1 51 ? 27.112 51.577 4.117 1.00 16.61 48 PHE B CA 1
ATOM 1505 C C . PHE B 1 51 ? 25.824 52.275 4.478 1.00 15.78 48 PHE B C 1
ATOM 1506 O O . PHE B 1 51 ? 25.486 53.313 3.892 1.00 16.88 48 PHE B O 1
ATOM 1514 N N . GLU B 1 52 ? 25.107 51.706 5.446 1.00 15.87 49 GLU B N 1
ATOM 1515 C CA . GLU B 1 52 ? 23.848 52.278 5.917 1.00 15.18 49 GLU B CA 1
ATOM 1516 C C . GLU B 1 52 ? 24.076 53.403 6.913 1.00 14.71 49 GLU B C 1
ATOM 1517 O O . GLU B 1 52 ? 24.675 53.180 7.969 1.00 13.64 49 GLU B O 1
ATOM 1523 N N . PRO B 1 53 ? 23.506 54.584 6.652 1.00 14.53 50 PRO B N 1
ATOM 1524 C CA . PRO B 1 53 ? 23.521 55.621 7.686 1.00 14.54 50 PRO B CA 1
ATOM 1525 C C . PRO B 1 53 ? 22.602 55.277 8.852 1.00 14.09 50 PRO B C 1
ATOM 1526 O O . PRO B 1 53 ? 21.418 54.990 8.631 1.00 13.60 50 PRO B O 1
ATOM 1530 N N . LEU B 1 54 ? 23.134 55.265 10.085 1.00 13.74 51 LEU B N 1
ATOM 1531 C CA . LEU B 1 54 ? 22.388 54.868 11.288 1.00 14.86 51 LEU B CA 1
ATOM 1532 C C . LEU B 1 54 ? 22.601 55.935 12.347 1.00 13.81 51 LEU B C 1
ATOM 1533 O O . LEU B 1 54 ? 23.751 56.322 12.614 1.00 14.20 51 LEU B O 1
ATOM 1538 N N . PRO B 1 55 ? 21.507 56.477 12.910 1.00 13.86 52 PRO B N 1
ATOM 1539 C CA . PRO B 1 55 ? 21.649 57.444 14.011 1.00 14.00 52 PRO B CA 1
ATOM 1540 C C . PRO B 1 55 ? 21.839 56.788 15.377 1.00 13.97 52 PRO B C 1
ATOM 1541 O O . PRO B 1 55 ? 21.312 55.716 15.625 1.00 14.22 52 PRO B O 1
ATOM 1545 N N . GLU B 1 56 ? 22.633 57.438 16.208 1.00 12.68 53 GLU B N 1
ATOM 1546 C CA . GLU B 1 56 ? 22.735 57.151 17.656 1.00 13.38 53 GLU B CA 1
ATOM 1547 C C . GLU B 1 56 ? 22.812 55.643 17.924 1.00 12.82 53 GLU B C 1
ATOM 1548 O O . GLU B 1 56 ? 22.044 55.082 18.705 1.00 14.23 53 GLU B O 1
ATOM 1554 N N . THR B 1 57 ? 23.790 55.000 17.271 1.00 12.77 54 THR B N 1
ATOM 1555 C CA . THR B 1 57 ? 23.907 53.531 17.297 1.00 13.01 54 THR B CA 1
ATOM 1556 C C . THR B 1 57 ? 25.159 53.129 18.110 1.00 15.61 54 THR B C 1
ATOM 1557 O O . THR B 1 57 ? 26.243 53.628 17.851 1.00 16.54 54 THR B O 1
ATOM 1569 N N . LEU B 1 59 ? 28.315 51.098 19.363 1.00 18.55 56 LEU B N 1
ATOM 1570 C CA . LEU B 1 59 ? 29.330 50.296 18.672 1.00 20.48 56 LEU B CA 1
ATOM 1571 C C . LEU B 1 59 ? 29.436 48.885 19.260 1.00 21.14 56 LEU B C 1
ATOM 1572 O O . LEU B 1 59 ? 29.694 47.945 18.523 1.00 22.71 56 LEU B O 1
ATOM 1577 N N . THR B 1 60 ? 29.179 48.732 20.559 1.00 21.29 57 THR B N 1
ATOM 1578 C CA . THR B 1 60 ? 29.211 47.425 21.210 1.00 23.30 57 THR B CA 1
ATOM 1579 C C . THR B 1 60 ? 28.135 47.377 22.271 1.00 23.96 57 THR B C 1
ATOM 1580 O O . THR B 1 60 ? 27.487 48.382 22.509 1.00 22.71 57 THR B O 1
ATOM 1584 N N . GLU B 1 61 ? 27.968 46.215 22.910 1.00 26.23 58 GLU B N 1
ATOM 1585 C CA . GLU B 1 61 ? 27.053 46.070 24.049 1.00 28.68 58 GLU B CA 1
ATOM 1586 C C . GLU B 1 61 ? 27.624 46.519 25.396 1.00 30.12 58 GLU B C 1
ATOM 1587 O O . GLU B 1 61 ? 26.943 46.412 26.417 1.00 31.12 58 GLU B O 1
ATOM 1593 N N . GLY B 1 62 ? 28.858 47.002 25.425 1.00 31.31 59 GLY B N 1
ATOM 1594 C CA . GLY B 1 62 ? 29.452 47.439 26.688 1.00 32.09 59 GLY B CA 1
ATOM 1595 C C . GLY B 1 62 ? 28.735 48.649 27.271 1.00 32.70 59 GLY B C 1
ATOM 1596 O O . GLY B 1 62 ? 28.207 49.486 26.527 1.00 32.33 59 GLY B O 1
ATOM 1597 N N A TYR B 1 63 ? 28.713 48.748 28.603 0.50 32.84 60 TYR B N 1
ATOM 1598 N N B TYR B 1 63 ? 28.709 48.708 28.604 0.50 32.87 60 TYR B N 1
ATOM 1599 C CA A TYR B 1 63 ? 28.168 49.927 29.301 0.50 33.21 60 TYR B CA 1
ATOM 1600 C CA B TYR B 1 63 ? 28.233 49.862 29.372 0.50 33.28 60 TYR B CA 1
ATOM 1601 C C A TYR B 1 63 ? 28.809 51.215 28.781 0.50 32.82 60 TYR B C 1
ATOM 1602 C C B TYR B 1 63 ? 28.818 51.181 28.830 0.50 32.86 60 TYR B C 1
ATOM 1603 O O A TYR B 1 63 ? 28.149 52.250 28.642 0.50 33.26 60 TYR B O 1
ATOM 1604 O O B TYR B 1 63 ? 28.126 52.197 28.719 0.50 33.31 60 TYR B O 1
ATOM 1621 N N . SER B 1 64 ? 30.099 51.119 28.471 1.00 32.45 61 SER B N 1
ATOM 1622 C CA . SER B 1 64 ? 30.918 52.261 28.109 1.00 31.65 61 SER B CA 1
ATOM 1623 C C . SER B 1 64 ? 31.037 52.432 26.592 1.00 29.70 61 SER B C 1
ATOM 1624 O O . SER B 1 64 ? 31.885 53.191 26.113 1.00 29.84 61 SER B O 1
ATOM 1627 N N . SER B 1 65 ? 30.208 51.727 25.833 1.00 26.96 62 SER B N 1
ATOM 1628 C CA . SER B 1 65 ? 30.301 51.794 24.377 1.00 24.60 62 SER B CA 1
ATOM 1629 C C . SER B 1 65 ? 30.112 53.206 23.852 1.00 23.67 62 SER B C 1
ATOM 1630 O O . SER B 1 65 ? 29.181 53.917 24.267 1.00 23.46 62 SER B O 1
ATOM 1633 N N . PRO B 1 66 ? 30.939 53.588 22.879 1.00 21.50 63 PRO B N 1
ATOM 1634 C CA . PRO B 1 66 ? 30.627 54.808 22.142 1.00 20.44 63 PRO B CA 1
ATOM 1635 C C . PRO B 1 66 ? 29.291 54.691 21.410 1.00 17.84 63 PRO B C 1
ATOM 1636 O O . PRO B 1 66 ? 28.869 53.606 21.029 1.00 16.98 63 PRO B O 1
ATOM 1640 N N . VAL B 1 67 ? 28.636 55.830 21.264 1.00 17.96 64 VAL B N 1
ATOM 1641 C CA . VAL B 1 67 ? 27.368 55.936 20.552 1.00 17.20 64 VAL B CA 1
ATOM 1642 C C . VAL B 1 67 ? 27.484 57.199 19.669 1.00 17.64 64 VAL B C 1
ATOM 1643 O O . VAL B 1 67 ? 27.066 58.272 20.078 1.00 17.15 64 VAL B O 1
ATOM 1647 N N . PRO B 1 68 ? 28.062 57.071 18.454 1.00 16.43 65 PRO B N 1
ATOM 1648 C CA . PRO B 1 68 ? 28.217 58.197 17.521 1.00 16.91 65 PRO B CA 1
ATOM 1649 C C . PRO B 1 68 ? 26.868 58.775 17.140 1.00 15.16 65 PRO B C 1
ATOM 1650 O O . PRO B 1 68 ? 25.905 58.037 17.040 1.00 15.15 65 PRO B O 1
ATOM 1654 N N . ASP B 1 69 ? 26.798 60.074 16.896 1.00 14.32 66 ASP B N 1
ATOM 1655 C CA . ASP B 1 69 ? 25.524 60.681 16.506 1.00 14.44 66 ASP B CA 1
ATOM 1656 C C . ASP B 1 69 ? 25.015 60.101 15.198 1.00 13.57 66 ASP B C 1
ATOM 1657 O O . ASP B 1 69 ? 23.806 59.805 15.051 1.00 12.48 66 ASP B O 1
ATOM 1662 N N . VAL B 1 70 ? 25.921 59.925 14.252 1.00 14.45 67 VAL B N 1
ATOM 1663 C CA . VAL B 1 70 ? 25.596 59.233 13.005 1.00 15.11 67 VAL B CA 1
ATOM 1664 C C . VAL B 1 70 ? 26.780 58.322 12.653 1.00 15.06 67 VAL B C 1
ATOM 1665 O O . VAL B 1 70 ? 27.949 58.706 12.866 1.00 15.36 67 VAL B O 1
ATOM 1669 N N . LEU B 1 71 ? 26.482 57.152 12.088 1.00 14.86 68 LEU B N 1
ATOM 1670 C CA . LEU B 1 71 ? 27.540 56.243 11.623 1.00 14.55 68 LEU B CA 1
ATOM 1671 C C . LEU B 1 71 ? 27.131 55.634 10.277 1.00 14.59 68 LEU B C 1
ATOM 1672 O O . LEU B 1 71 ? 25.953 55.653 9.912 1.00 14.11 68 LEU B O 1
ATOM 1677 N N . LEU B 1 72 ? 28.132 55.183 9.549 1.00 13.48 69 LEU B N 1
ATOM 1678 C CA . LEU B 1 72 ? 27.944 54.507 8.299 1.00 13.88 69 LEU B CA 1
ATOM 1679 C C . LEU B 1 72 ? 28.338 53.051 8.553 1.00 13.44 69 LEU B C 1
ATOM 1680 O O . LEU B 1 72 ? 29.510 52.712 8.714 1.00 13.73 69 LEU B O 1
ATOM 1685 N N . TYR B 1 73 ? 27.332 52.190 8.555 1.00 14.05 70 TYR B N 1
ATOM 1686 C CA . TYR B 1 73 ? 27.465 50.780 8.924 1.00 15.99 70 TYR B CA 1
ATOM 1687 C C . TYR B 1 73 ? 27.673 49.815 7.755 1.00 16.53 70 TYR B C 1
ATOM 1688 O O . TYR B 1 73 ? 26.905 49.817 6.765 1.00 16.93 70 TYR B O 1
ATOM 1697 N N . ASP B 1 74 ? 28.709 48.986 7.882 1.00 16.69 71 ASP B N 1
ATOM 1698 C CA . ASP B 1 74 ? 29.004 47.923 6.909 1.00 17.61 71 ASP B CA 1
ATOM 1699 C C . ASP B 1 74 ? 28.401 46.648 7.484 1.00 18.11 71 ASP B C 1
ATOM 1700 O O . ASP B 1 74 ? 28.937 46.060 8.414 1.00 18.24 71 ASP B O 1
ATOM 1705 N N . HIS B 1 75 ? 27.241 46.252 6.973 1.00 18.83 72 HIS B N 1
ATOM 1706 C CA . HIS B 1 75 ? 26.542 45.076 7.507 1.00 19.46 72 HIS B CA 1
ATOM 1707 C C . HIS B 1 75 ? 27.335 43.785 7.391 1.00 20.69 72 HIS B C 1
ATOM 1708 O O . HIS B 1 75 ? 27.192 42.887 8.228 1.00 21.67 72 HIS B O 1
ATOM 1715 N N . GLN B 1 76 ? 28.133 43.689 6.342 1.00 21.31 73 GLN B N 1
ATOM 1716 C CA . GLN B 1 76 ? 28.935 42.488 6.101 1.00 22.72 73 GLN B CA 1
ATOM 1717 C C . GLN B 1 76 ? 30.041 42.308 7.144 1.00 21.76 73 GLN B C 1
ATOM 1718 O O . GLN B 1 76 ? 30.240 41.209 7.656 1.00 22.21 73 GLN B O 1
ATOM 1724 N N . THR B 1 77 ? 30.753 43.378 7.475 1.00 20.99 74 THR B N 1
ATOM 1725 C CA . THR B 1 77 ? 31.882 43.285 8.399 1.00 19.68 74 THR B CA 1
ATOM 1726 C C . THR B 1 77 ? 31.516 43.618 9.856 1.00 19.47 74 THR B C 1
ATOM 1727 O O . THR B 1 77 ? 32.346 43.429 10.764 1.00 18.86 74 THR B O 1
ATOM 1731 N N . GLU B 1 78 ? 30.270 44.067 10.072 1.00 16.90 75 GLU B N 1
ATOM 1732 C CA . GLU B 1 78 ? 29.751 44.465 11.398 1.00 18.35 75 GLU B CA 1
ATOM 1733 C C . GLU B 1 78 ? 30.547 45.599 12.017 1.00 18.03 75 GLU B C 1
ATOM 1734 O O . GLU B 1 78 ? 30.739 45.654 13.237 1.00 18.42 75 GLU B O 1
ATOM 1740 N N . GLU B 1 79 ? 30.974 46.529 11.172 1.00 17.85 76 GLU B N 1
ATOM 1741 C CA . GLU B 1 79 ? 31.729 47.688 11.639 1.00 17.48 76 GLU B CA 1
ATOM 1742 C C . GLU B 1 79 ? 31.226 49.005 11.061 1.00 16.83 76 GLU B C 1
ATOM 1743 O O . GLU B 1 79 ? 30.813 49.094 9.892 1.00 16.21 76 GLU B O 1
ATOM 1749 N N . ALA B 1 80 ? 31.332 50.026 11.888 1.00 16.29 77 ALA B N 1
ATOM 1750 C CA . ALA B 1 80 ? 31.127 51.407 11.462 1.00 15.60 77 ALA B CA 1
ATOM 1751 C C . ALA B 1 80 ? 32.359 51.899 10.699 1.00 15.58 77 ALA B C 1
ATOM 1752 O O . ALA B 1 80 ? 33.471 51.766 11.207 1.00 16.74 77 ALA B O 1
ATOM 1754 N N . LYS B 1 81 ? 32.195 52.390 9.468 1.00 14.97 78 LYS B N 1
ATOM 1755 C CA . LYS B 1 81 ? 33.321 52.875 8.676 1.00 13.64 78 LYS B CA 1
ATOM 1756 C C . LYS B 1 81 ? 33.587 54.383 8.733 1.00 13.66 78 LYS B C 1
ATOM 1757 O O . LYS B 1 81 ? 34.712 54.849 8.484 1.00 14.84 78 LYS B O 1
ATOM 1763 N N . VAL B 1 82 ? 32.528 55.147 8.958 1.00 13.14 79 VAL B N 1
ATOM 1764 C CA . VAL B 1 82 ? 32.574 56.615 9.114 1.00 13.24 79 VAL B CA 1
ATOM 1765 C C . VAL B 1 82 ? 31.679 56.972 10.298 1.00 13.39 79 VAL B C 1
ATOM 1766 O O . VAL B 1 82 ? 30.600 56.370 10.466 1.00 14.04 79 VAL B O 1
ATOM 1770 N N . ILE B 1 83 ? 32.148 57.865 11.161 1.00 14.50 80 ILE B N 1
ATOM 1771 C CA . ILE B 1 83 ? 31.318 58.397 12.228 1.00 12.43 80 ILE B CA 1
ATOM 1772 C C . ILE B 1 83 ? 31.245 59.919 12.155 1.00 14.28 80 ILE B C 1
ATOM 1773 O O . ILE B 1 83 ? 32.211 60.560 11.771 1.00 14.91 80 ILE B O 1
ATOM 1778 N N . ILE B 1 84 ? 30.135 60.484 12.633 1.00 14.59 81 ILE B N 1
ATOM 1779 C CA . ILE B 1 84 ? 29.880 61.942 12.621 1.00 13.44 81 ILE B CA 1
ATOM 1780 C C . ILE B 1 84 ? 29.347 62.282 14.006 1.00 14.19 81 ILE B C 1
ATOM 1781 O O . ILE B 1 84 ? 28.366 61.642 14.452 1.00 14.35 81 ILE B O 1
ATOM 1786 N N . GLU B 1 85 ? 29.970 63.264 14.650 1.00 13.72 82 GLU B N 1
ATOM 1787 C CA . GLU B 1 85 ? 29.542 63.739 15.972 1.00 14.69 82 GLU B CA 1
ATOM 1788 C C . GLU B 1 85 ? 29.065 65.207 15.748 1.00 16.25 82 GLU B C 1
ATOM 1789 O O . GLU B 1 85 ? 29.735 65.971 15.048 1.00 17.38 82 GLU B O 1
ATOM 1795 N N . VAL B 1 86 ? 27.931 65.566 16.338 1.00 14.51 83 VAL B N 1
ATOM 1796 C CA . VAL B 1 86 ? 27.414 66.918 16.282 1.00 13.35 83 VAL B CA 1
ATOM 1797 C C . VAL B 1 86 ? 27.604 67.498 17.659 1.00 14.87 83 VAL B C 1
ATOM 1798 O O . VAL B 1 86 ? 27.123 66.941 18.582 1.00 14.43 83 VAL B O 1
ATOM 1802 N N . CYS B 1 87 ? 28.276 68.633 17.798 1.00 15.81 84 CYS B N 1
ATOM 1803 C CA . CYS B 1 87 ? 28.538 69.175 19.138 1.00 17.59 84 CYS B CA 1
ATOM 1804 C C . CYS B 1 87 ? 27.193 69.520 19.797 1.00 20.53 84 CYS B C 1
ATOM 1805 O O . CYS B 1 87 ? 26.258 69.897 19.122 1.00 19.18 84 CYS B O 1
ATOM 1808 N N . GLN B 1 88 ? 27.066 69.385 21.109 1.00 23.44 85 GLN B N 1
ATOM 1809 C CA . GLN B 1 88 ? 25.877 69.928 21.760 1.00 27.34 85 GLN B CA 1
ATOM 1810 C C . GLN B 1 88 ? 26.292 70.501 23.071 1.00 29.87 85 GLN B C 1
ATOM 1811 O O . GLN B 1 88 ? 26.651 69.761 23.980 1.00 30.96 85 GLN B O 1
ATOM 1817 N N . ASN B 1 89 ? 26.280 71.826 23.165 1.00 33.22 86 ASN B N 1
ATOM 1818 C CA . ASN B 1 89 ? 26.800 72.484 24.365 1.00 34.64 86 ASN B CA 1
ATOM 1819 C C . ASN B 1 89 ? 28.181 71.863 24.711 1.00 34.65 86 ASN B C 1
ATOM 1820 O O . ASN B 1 89 ? 28.494 71.529 25.868 1.00 35.58 86 ASN B O 1
ATOM 1825 N N . SER B 1 90 ? 29.002 71.707 23.668 1.00 34.24 87 SER B N 1
ATOM 1826 C CA . SER B 1 90 ? 30.337 71.147 23.796 1.00 33.37 87 SER B CA 1
ATOM 1827 C C . SER B 1 90 ? 31.228 71.713 22.709 1.00 31.62 87 SER B C 1
ATOM 1828 O O . SER B 1 90 ? 30.748 72.162 21.659 1.00 32.73 87 SER B O 1
ATOM 1831 N N . GLY B 1 91 ? 32.534 71.655 22.940 1.00 30.45 88 GLY B N 1
ATOM 1832 C CA . GLY B 1 91 ? 33.490 72.245 21.994 1.00 28.26 88 GLY B CA 1
ATOM 1833 C C . GLY B 1 91 ? 33.861 71.401 20.789 1.00 25.86 88 GLY B C 1
ATOM 1834 O O . GLY B 1 91 ? 34.037 70.210 20.890 1.00 25.30 88 GLY B O 1
ATOM 1835 N N . LEU B 1 92 ? 34.069 72.054 19.653 1.00 23.68 89 LEU B N 1
ATOM 1836 C CA . LEU B 1 92 ? 34.461 71.365 18.430 1.00 23.41 89 LEU B CA 1
ATOM 1837 C C . LEU B 1 92 ? 35.811 70.670 18.566 1.00 22.79 89 LEU B C 1
ATOM 1838 O O . LEU B 1 92 ? 35.974 69.496 18.198 1.00 23.45 89 LEU B O 1
ATOM 1843 N N . LYS B 1 93 ? 36.763 71.392 19.133 1.00 21.12 90 LYS B N 1
ATOM 1844 C CA . LYS B 1 93 ? 38.119 70.882 19.302 1.00 21.17 90 LYS B CA 1
ATOM 1845 C C . LYS B 1 93 ? 38.177 69.753 20.321 1.00 21.13 90 LYS B C 1
ATOM 1846 O O . LYS B 1 93 ? 38.797 68.715 20.057 1.00 21.98 90 LYS B O 1
ATOM 1852 N N A HIS B 1 94 ? 37.518 69.950 21.469 0.50 21.18 91 HIS B N 1
ATOM 1853 N N B HIS B 1 94 ? 37.520 69.964 21.455 0.50 20.80 91 HIS B N 1
ATOM 1854 C CA A HIS B 1 94 ? 37.426 68.942 22.531 0.50 21.85 91 HIS B CA 1
ATOM 1855 C CA B HIS B 1 94 ? 37.461 68.988 22.514 0.50 21.17 91 HIS B CA 1
ATOM 1856 C C A HIS B 1 94 ? 36.907 67.636 21.984 0.50 21.53 91 HIS B C 1
ATOM 1857 C C B HIS B 1 94 ? 36.899 67.657 22.012 0.50 21.15 91 HIS B C 1
ATOM 1858 O O A HIS B 1 94 ? 37.551 66.604 22.124 0.50 21.51 91 HIS B O 1
ATOM 1859 O O B HIS B 1 94 ? 37.524 66.621 22.203 0.50 21.22 91 HIS B O 1
ATOM 1872 N N . ASP B 1 95 ? 35.753 67.701 21.322 1.00 21.29 92 ASP B N 1
ATOM 1873 C CA . ASP B 1 95 ? 35.053 66.508 20.834 1.00 21.42 92 ASP B CA 1
ATOM 1874 C C . ASP B 1 95 ? 35.833 65.803 19.691 1.00 20.25 92 ASP B C 1
ATOM 1875 O O . ASP B 1 95 ? 35.672 64.611 19.443 1.00 21.19 92 ASP B O 1
ATOM 1880 N N . THR B 1 96 ? 36.616 66.580 18.963 1.00 20.08 93 THR B N 1
ATOM 1881 C CA . THR B 1 96 ? 37.473 66.041 17.903 1.00 18.90 93 THR B CA 1
ATOM 1882 C C . THR B 1 96 ? 38.606 65.209 18.536 1.00 19.56 93 THR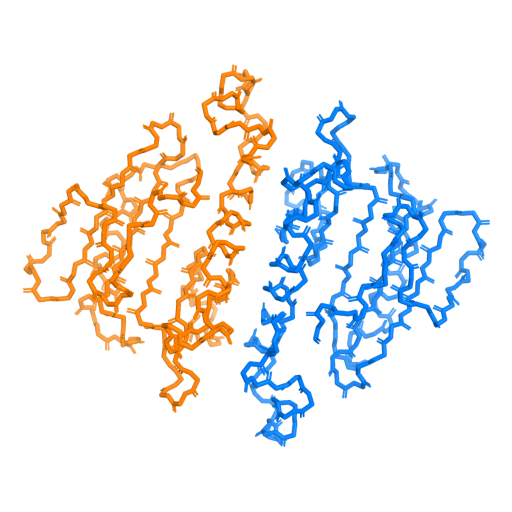 B C 1
ATOM 1883 O O . THR B 1 96 ? 38.934 64.134 18.028 1.00 19.43 93 THR B O 1
ATOM 1887 N N . SER B 1 97 ? 39.177 65.673 19.649 1.00 21.03 94 SER B N 1
ATOM 1888 C CA . SER B 1 97 ? 40.267 64.916 20.282 1.00 22.63 94 SER B CA 1
ATOM 1889 C C . SER B 1 97 ? 39.723 63.539 20.665 1.00 22.81 94 SER B C 1
ATOM 1890 O O . SER B 1 97 ? 40.430 62.526 20.556 1.00 23.57 94 SER B O 1
ATOM 1893 N N . LYS B 1 98 ? 38.439 63.484 21.016 1.00 24.14 95 LYS B N 1
ATOM 1894 C CA A LYS B 1 98 ? 37.767 62.221 21.325 0.50 24.21 95 LYS B CA 1
ATOM 1895 C CA B LYS B 1 98 ? 37.784 62.220 21.332 0.50 24.20 95 LYS B CA 1
ATOM 1896 C C . LYS B 1 98 ? 37.610 61.254 20.144 1.00 24.16 95 LYS B C 1
ATOM 1897 O O . LYS B 1 98 ? 37.938 60.061 20.289 1.00 24.20 95 LYS B O 1
ATOM 1908 N N . ILE B 1 99 ? 37.135 61.738 18.978 1.00 22.69 96 ILE B N 1
ATOM 1909 C CA . ILE B 1 99 ? 37.000 60.890 17.761 1.00 21.77 96 ILE B CA 1
ATOM 1910 C C . ILE B 1 99 ? 38.346 60.385 17.212 1.00 19.88 96 ILE B C 1
ATOM 1911 O O . ILE B 1 99 ? 38.450 59.285 16.616 1.00 18.59 96 ILE B O 1
ATOM 1916 N N . VAL B 1 100 ? 39.378 61.196 17.363 1.00 17.24 97 VAL B N 1
ATOM 1917 C CA . VAL B 1 100 ? 40.699 60.767 16.891 1.00 17.00 97 VAL B CA 1
ATOM 1918 C C . VAL B 1 100 ? 41.141 59.508 17.623 1.00 18.70 97 VAL B C 1
ATOM 1919 O O . VAL B 1 100 ? 41.671 58.574 17.027 1.00 17.33 97 VAL B O 1
ATOM 1923 N N . LYS B 1 101 ? 40.920 59.492 18.933 1.00 19.99 98 LYS B N 1
ATOM 1924 C CA . LYS B 1 101 ? 41.338 58.352 19.751 1.00 21.97 98 LYS B CA 1
ATOM 1925 C C . LYS B 1 101 ? 40.549 57.106 19.390 1.00 22.06 98 LYS B C 1
ATOM 1926 O O . LYS B 1 101 ? 41.109 56.002 19.311 1.00 22.40 98 LYS B O 1
ATOM 1932 N N . LEU B 1 102 ? 39.245 57.278 19.175 1.00 22.57 99 LEU B N 1
ATOM 1933 C CA . LEU B 1 102 ? 38.361 56.213 18.760 1.00 22.94 99 LEU B CA 1
ATOM 1934 C C . LEU B 1 102 ? 38.842 55.578 17.448 1.00 22.02 99 LEU B C 1
ATOM 1935 O O . LEU B 1 1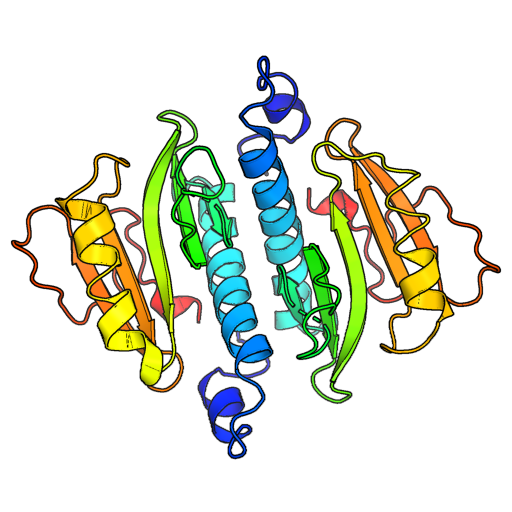02 ? 38.774 54.359 17.289 1.00 22.06 99 LEU B O 1
ATOM 1940 N N . ILE B 1 103 ? 39.345 56.399 16.529 1.00 18.92 100 ILE B N 1
ATOM 1941 C CA . ILE B 1 103 ? 39.788 55.919 15.225 1.00 17.57 100 ILE B CA 1
ATOM 1942 C C . ILE B 1 103 ? 41.166 55.268 15.369 1.00 17.49 100 ILE B C 1
ATOM 1943 O O . ILE B 1 103 ? 41.362 54.139 14.916 1.00 16.75 100 ILE B O 1
ATOM 1948 N N . GLU B 1 104 ? 42.100 55.946 16.047 1.00 17.01 101 GLU B N 1
ATOM 1949 C CA . GLU B 1 104 ? 43.479 55.426 16.139 1.00 16.95 101 GLU B CA 1
ATOM 1950 C C . GLU B 1 104 ? 43.665 54.230 17.068 1.00 16.85 101 GLU B C 1
ATOM 1951 O O . GLU B 1 104 ? 44.618 53.489 16.913 1.00 17.38 101 GLU B O 1
ATOM 1957 N N . ASP B 1 105 ? 42.764 54.017 18.019 1.00 17.12 102 ASP B N 1
ATOM 1958 C CA . ASP B 1 105 ? 42.852 52.807 18.826 1.00 18.17 102 ASP B CA 1
ATOM 1959 C C . ASP B 1 105 ? 42.437 51.533 18.046 1.00 17.22 102 ASP B C 1
ATOM 1960 O O . ASP B 1 105 ? 42.685 50.428 18.516 1.00 17.48 102 ASP B O 1
ATOM 1965 N N . ASN B 1 106 ? 41.857 51.691 16.849 1.00 16.91 103 ASN B N 1
ATOM 1966 C CA . ASN B 1 106 ? 41.612 50.574 15.910 1.00 17.25 103 ASN B CA 1
ATOM 1967 C C . ASN B 1 106 ? 40.637 49.492 16.367 1.00 16.96 103 ASN B C 1
ATOM 1968 O O . ASN B 1 106 ? 40.628 48.392 15.805 1.00 17.19 103 ASN B O 1
ATOM 1973 N N . ALA B 1 107 ? 39.801 49.776 17.358 1.00 16.08 104 ALA B N 1
ATOM 1974 C CA . ALA B 1 107 ? 38.908 48.746 17.867 1.00 16.05 104 ALA B CA 1
ATOM 1975 C C . ALA B 1 107 ? 37.725 48.463 16.947 1.00 14.98 104 ALA B C 1
ATOM 1976 O O . ALA B 1 107 ? 37.200 47.341 16.952 1.00 14.43 104 ALA B O 1
ATOM 1978 N N . TYR B 1 108 ? 37.292 49.476 16.174 1.00 15.21 105 TYR B N 1
ATOM 1979 C CA . TYR B 1 108 ? 35.959 49.466 15.571 1.00 14.86 105 TYR B CA 1
ATOM 1980 C C . TYR B 1 108 ? 35.923 49.484 14.051 1.00 14.40 105 TYR B C 1
ATOM 1981 O O . TYR B 1 108 ? 34.836 49.421 13.437 1.00 16.61 105 TYR B O 1
ATOM 1990 N N . GLY B 1 109 ? 37.086 49.586 13.433 1.00 14.12 106 GLY B N 1
ATOM 1991 C CA . GLY B 1 109 ? 37.159 49.597 11.979 1.00 14.52 106 GLY B CA 1
ATOM 1992 C C . GLY B 1 109 ? 36.808 50.934 11.347 1.00 14.79 106 GLY B C 1
ATOM 1993 O O . GLY B 1 109 ? 36.598 50.994 10.130 1.00 15.16 106 GLY B O 1
ATOM 1994 N N . ILE B 1 110 ? 36.753 51.991 12.151 1.00 14.29 107 ILE B N 1
ATOM 1995 C CA . ILE B 1 110 ? 36.381 53.338 11.670 1.00 14.61 107 ILE B CA 1
ATOM 1996 C C . ILE B 1 110 ? 37.539 53.955 10.880 1.00 15.11 107 ILE B C 1
ATOM 1997 O O . ILE B 1 110 ? 38.664 53.989 11.331 1.00 15.26 107 ILE B O 1
ATOM 2002 N N . LEU B 1 111 ? 37.271 54.313 9.632 1.00 14.31 108 LEU B N 1
ATOM 2003 C CA . LEU B 1 111 ? 38.272 54.908 8.769 1.00 14.65 108 LEU B CA 1
ATOM 2004 C C . LEU B 1 111 ? 38.344 56.425 8.798 1.00 14.83 108 LEU B C 1
ATOM 2005 O O . LEU B 1 111 ? 39.395 57.014 8.473 1.00 15.70 108 LEU B O 1
ATOM 2010 N N . GLU B 1 112 ? 37.235 57.062 9.118 1.00 14.76 109 GLU B N 1
ATOM 2011 C CA . GLU B 1 112 ? 37.100 58.499 8.962 1.00 15.77 109 GLU B CA 1
ATOM 2012 C C . GLU B 1 112 ? 36.081 58.984 10.010 1.00 15.35 109 GLU B C 1
ATOM 2013 O O . GLU B 1 112 ? 35.093 58.290 10.330 1.00 14.44 109 GLU B O 1
ATOM 2019 N N . GLY B 1 113 ? 36.351 60.153 10.596 1.00 15.91 110 GLY B N 1
ATOM 2020 C CA . GLY B 1 113 ? 35.417 60.752 11.511 1.00 15.46 110 GLY B CA 1
ATOM 2021 C C . GLY B 1 113 ? 35.281 62.247 11.293 1.00 14.80 110 GLY B C 1
ATOM 2022 O O . GLY B 1 113 ? 36.214 62.903 10.837 1.00 15.23 110 GLY B O 1
ATOM 2023 N N . PHE B 1 114 ? 34.110 62.758 11.632 1.00 14.69 111 PHE B N 1
ATOM 2024 C CA . PHE B 1 114 ? 33.799 64.172 11.502 1.00 13.63 111 PHE B CA 1
ATOM 2025 C C . PHE B 1 114 ? 33.204 64.691 12.774 1.00 13.42 111 PHE B C 1
ATOM 2026 O O . PHE B 1 114 ? 32.469 63.986 13.491 1.00 14.31 111 PHE B O 1
ATOM 2034 N N . VAL B 1 115 ? 33.473 65.960 13.034 1.00 13.99 112 VAL B N 1
ATOM 2035 C CA . VAL B 1 115 ? 32.793 66.690 14.112 1.00 13.89 112 VAL B CA 1
ATOM 2036 C C . VAL B 1 115 ? 32.231 67.968 13.495 1.00 15.53 112 VAL B C 1
ATOM 2037 O O . VAL B 1 115 ? 32.930 68.699 12.770 1.00 13.88 112 VAL B O 1
ATOM 2041 N N . PHE B 1 116 ? 30.945 68.215 13.751 1.00 15.86 113 PHE B N 1
ATOM 2042 C CA . PHE B 1 116 ? 30.238 69.393 13.211 1.00 15.18 113 PHE B CA 1
ATOM 2043 C C . PHE B 1 116 ? 29.684 70.257 14.359 1.00 15.56 113 PHE B C 1
ATOM 2044 O O . PHE B 1 116 ? 28.971 69.775 15.247 1.00 15.81 113 PHE B O 1
ATOM 2052 N N . ASN B 1 117 ? 30.058 71.542 14.351 1.00 14.41 114 ASN B N 1
ATOM 2053 C CA . ASN B 1 117 ? 29.546 72.528 15.280 1.00 15.78 114 ASN B CA 1
ATOM 2054 C C . ASN B 1 117 ? 28.413 73.256 14.579 1.00 14.90 114 ASN B C 1
ATOM 2055 O O . ASN B 1 117 ? 28.627 74.002 13.609 1.00 14.81 114 ASN B O 1
ATOM 2060 N N . TYR B 1 118 ? 27.180 72.999 14.997 1.00 15.07 115 TYR B N 1
ATOM 2061 C CA . TYR B 1 118 ? 26.038 73.562 14.286 1.00 15.51 115 TYR B CA 1
ATOM 2062 C C . TYR B 1 118 ? 25.853 75.058 14.500 1.00 15.22 115 TYR B C 1
ATOM 2063 O O . TYR B 1 118 ? 25.135 75.706 13.759 1.00 15.46 115 TYR B O 1
ATOM 2072 N N . LYS B 1 119 ? 26.502 75.612 15.513 1.00 15.28 116 LYS B N 1
ATOM 2073 C CA . LYS B 1 119 ? 26.409 77.059 15.768 1.00 15.88 116 LYS B CA 1
ATOM 2074 C C . LYS B 1 119 ? 27.171 77.873 14.744 1.00 15.80 116 LYS B C 1
ATOM 2075 O O . LYS B 1 119 ? 26.713 78.941 14.345 1.00 16.58 116 LYS B O 1
ATOM 2081 N N . THR B 1 120 ? 28.329 77.383 14.350 1.00 15.22 117 THR B N 1
ATOM 2082 C CA . THR B 1 120 ? 29.206 78.061 13.376 1.00 15.62 117 THR B CA 1
ATOM 2083 C C . THR B 1 120 ? 29.180 77.381 11.995 1.00 16.17 117 THR B C 1
ATOM 2084 O O . THR B 1 120 ? 29.778 77.887 11.036 1.00 16.30 117 THR B O 1
ATOM 2088 N N . GLN B 1 121 ? 28.496 76.237 11.944 1.00 16.37 118 GLN B N 1
ATOM 2089 C CA . GLN B 1 121 ? 28.497 75.308 10.832 1.00 16.59 118 GLN B CA 1
ATOM 2090 C C . GLN B 1 121 ? 29.929 74.938 10.391 1.00 17.02 118 GLN B C 1
ATOM 2091 O O . GLN B 1 121 ? 30.220 74.797 9.216 1.00 18.65 118 GLN B O 1
ATOM 2097 N N . GLN B 1 122 ? 30.830 74.784 11.347 1.00 15.65 119 GLN B N 1
ATOM 2098 C CA . GLN B 1 122 ? 32.214 74.402 11.047 1.00 16.46 119 GLN B CA 1
ATOM 2099 C C . GLN B 1 122 ? 32.431 72.903 11.286 1.00 15.63 119 GLN B C 1
ATOM 2100 O O . GLN B 1 122 ? 31.874 72.340 12.197 1.00 16.06 119 GLN B O 1
ATOM 2106 N N . TRP B 1 123 ? 33.305 72.317 10.479 1.00 15.81 120 TRP B N 1
ATOM 2107 C CA . TRP B 1 123 ? 33.576 70.880 10.475 1.00 15.94 120 TRP B CA 1
ATOM 2108 C C . TRP B 1 123 ? 35.044 70.631 10.725 1.00 16.24 120 TRP B C 1
ATOM 2109 O O . TRP B 1 123 ? 35.923 71.396 10.259 1.00 16.34 120 TRP B O 1
ATOM 2120 N N . LEU B 1 124 ? 35.323 69.555 11.444 1.00 16.66 121 LEU B N 1
ATOM 2121 C CA . LEU B 1 124 ? 36.660 68.987 11.480 1.00 15.88 121 LEU B CA 1
ATOM 2122 C C . LEU B 1 124 ? 36.541 67.536 11.039 1.00 15.89 121 LEU B C 1
ATOM 2123 O O . LEU B 1 124 ? 35.518 66.853 11.298 1.00 15.15 121 LEU B O 1
ATOM 2128 N N . ARG B 1 125 ? 37.602 67.077 10.381 1.00 14.14 122 ARG B N 1
ATOM 2129 C CA . ARG B 1 125 ? 37.717 65.713 9.892 1.00 14.14 122 ARG B CA 1
ATOM 2130 C C . ARG B 1 125 ? 38.968 65.047 10.442 1.00 14.08 122 ARG B C 1
ATOM 2131 O O . ARG B 1 125 ? 40.022 65.680 10.561 1.00 13.86 122 ARG B O 1
ATOM 2139 N N . TYR B 1 126 ? 38.858 63.756 10.751 1.00 14.01 123 TYR B N 1
ATOM 2140 C CA . TYR B 1 126 ? 40.037 62.941 10.973 1.00 13.37 123 TYR B CA 1
ATOM 2141 C C . TYR B 1 126 ? 40.001 61.666 10.136 1.00 13.73 123 TYR B C 1
ATOM 2142 O O . TYR B 1 126 ? 38.976 60.975 10.060 1.00 14.25 123 TYR B O 1
ATOM 2151 N N . ARG B 1 127 ? 41.139 61.354 9.520 1.00 14.53 124 ARG B N 1
ATOM 2152 C CA . ARG B 1 127 ? 41.339 60.128 8.766 1.00 15.26 124 ARG B CA 1
ATOM 2153 C C . ARG B 1 127 ? 42.363 59.229 9.452 1.00 15.69 124 ARG B C 1
ATOM 2154 O O . ARG B 1 127 ? 43.469 59.669 9.767 1.00 16.82 124 ARG B O 1
ATOM 2162 N N . LEU B 1 128 ? 42.002 57.965 9.623 1.00 16.21 125 LEU B N 1
ATOM 2163 C CA . LEU B 1 128 ? 42.932 56.935 10.080 1.00 16.78 125 LEU B CA 1
ATOM 2164 C C . LEU B 1 128 ? 44.246 57.061 9.312 1.00 17.15 125 LEU B C 1
ATOM 2165 O O . LEU B 1 128 ? 44.253 57.134 8.081 1.00 16.30 125 LEU B O 1
ATOM 2170 N N . GLY B 1 129 ? 45.357 57.101 10.037 1.00 16.98 126 GLY B N 1
ATOM 2171 C CA . GLY B 1 129 ? 46.678 57.181 9.414 1.00 18.02 126 GLY B CA 1
ATOM 2172 C C . GLY B 1 129 ? 47.267 58.572 9.297 1.00 18.10 126 GLY B C 1
ATOM 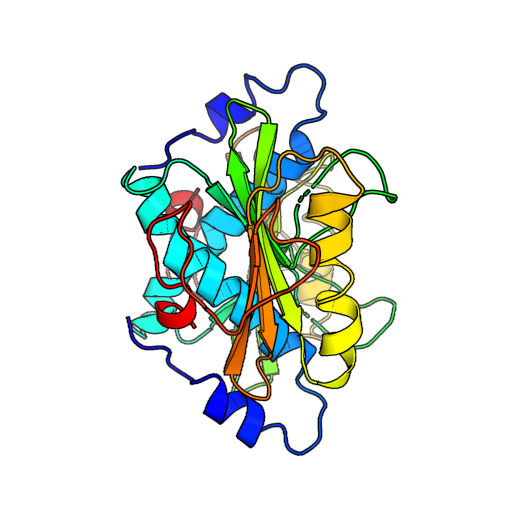2173 O O . GLY B 1 129 ? 48.396 58.728 8.813 1.00 18.46 126 GLY B O 1
ATOM 2174 N N . ASP B 1 130 ? 46.529 59.587 9.765 1.00 17.16 127 ASP B N 1
ATOM 2175 C CA . ASP B 1 130 ? 46.966 60.992 9.666 1.00 17.28 127 ASP B CA 1
ATOM 2176 C C . ASP B 1 130 ? 47.724 61.498 10.893 1.00 17.74 127 ASP B C 1
ATOM 2177 O O . ASP B 1 130 ? 47.872 62.707 11.097 1.00 17.73 127 ASP B O 1
ATOM 2182 N N . GLY B 1 131 ? 48.274 60.573 11.663 1.00 18.43 128 GLY B N 1
ATOM 2183 C CA . GLY B 1 131 ? 49.180 60.952 12.750 1.00 19.09 128 GLY B CA 1
ATOM 2184 C C . GLY B 1 131 ? 48.528 61.734 13.863 1.00 18.69 128 GLY B C 1
ATOM 2185 O O . GLY B 1 131 ? 49.204 62.455 14.591 1.00 20.13 128 GLY B O 1
ATOM 2186 N N . GLY B 1 132 ? 47.212 61.587 14.007 1.00 18.66 129 GLY B N 1
ATOM 2187 C CA . GLY B 1 132 ? 46.453 62.234 15.060 1.00 17.62 129 GLY B CA 1
ATOM 2188 C C . GLY B 1 132 ? 46.076 63.680 14.780 1.00 17.50 129 GLY B C 1
ATOM 2189 O O . GLY B 1 132 ? 45.463 64.306 15.617 1.00 18.51 129 GLY B O 1
ATOM 2190 N N . VAL B 1 133 ? 46.408 64.186 13.592 1.00 16.15 130 VAL B N 1
ATOM 2191 C CA . VAL B 1 133 ? 46.140 65.584 13.247 1.00 15.73 130 VAL B CA 1
ATOM 2192 C C . VAL B 1 133 ? 44.861 65.715 12.398 1.00 16.04 130 VAL B C 1
ATOM 2193 O O . VAL B 1 133 ? 44.764 65.132 11.287 1.00 16.65 130 VAL B O 1
ATOM 2197 N N . ALA B 1 134 ? 43.909 66.490 12.910 1.00 14.72 131 ALA B N 1
ATOM 2198 C CA . ALA B 1 134 ? 42.641 66.730 12.239 1.00 16.02 131 ALA B CA 1
ATOM 2199 C C . ALA B 1 134 ? 42.736 67.913 11.287 1.00 15.91 131 ALA B C 1
ATOM 2200 O O . ALA B 1 134 ? 43.655 68.736 11.418 1.00 16.02 131 ALA B O 1
ATOM 2202 N N . THR B 1 135 ? 41.822 68.021 10.316 1.00 15.49 132 THR B N 1
ATOM 2203 C CA . THR B 1 135 ? 41.769 69.208 9.469 1.00 16.50 132 THR B CA 1
ATOM 2204 C C . THR B 1 135 ? 40.349 69.747 9.248 1.00 15.93 132 THR B C 1
ATOM 2205 O O . THR B 1 135 ? 39.362 69.083 9.550 1.00 15.17 132 THR B O 1
ATOM 2209 N N . ASN B 1 136 ? 40.264 70.951 8.701 1.00 16.15 133 ASN B N 1
ATOM 2210 C CA . ASN B 1 136 ? 38.989 71.586 8.444 1.00 17.05 133 ASN B CA 1
ATOM 2211 C C . ASN B 1 136 ? 38.451 71.076 7.113 1.00 17.11 133 ASN B C 1
ATOM 2212 O O . ASN B 1 136 ? 38.832 71.575 6.039 1.00 18.10 133 ASN B O 1
ATOM 2217 N N . SER B 1 137 ? 37.646 70.024 7.172 1.00 16.77 134 SER B N 1
ATOM 2218 C CA . SER B 1 137 ? 37.048 69.457 5.977 1.00 16.40 134 SER B CA 1
ATOM 2219 C C . SER B 1 137 ? 35.715 68.822 6.324 1.00 15.45 134 SER B C 1
ATOM 2220 O O . SER B 1 137 ? 35.547 68.284 7.428 1.00 15.46 134 SER B O 1
ATOM 2223 N N . SER B 1 138 ? 34.779 68.906 5.383 1.00 15.00 135 SER B N 1
ATOM 2224 C CA . SER B 1 138 ? 33.501 68.215 5.460 1.00 14.84 135 SER B CA 1
ATOM 2225 C C . SER B 1 138 ? 33.420 67.104 4.389 1.00 14.49 135 SER B C 1
ATOM 2226 O O . SER B 1 138 ? 32.379 66.490 4.245 1.00 14.64 135 SER B O 1
ATOM 2229 N N . PHE B 1 139 ? 34.520 66.851 3.677 1.00 14.41 136 PHE B N 1
ATOM 2230 C CA . PHE B 1 139 ? 34.492 65.893 2.582 1.00 14.27 136 PHE B CA 1
ATOM 2231 C C . PHE B 1 139 ? 34.875 64.504 3.092 1.00 14.17 136 PHE B C 1
ATOM 2232 O O . PHE B 1 139 ? 35.970 64.311 3.619 1.00 14.94 136 PHE B O 1
ATOM 2240 N N . SER B 1 140 ? 33.966 63.553 2.924 1.00 14.13 137 SER B N 1
ATOM 2241 C CA . SER B 1 140 ? 34.259 62.146 3.154 1.00 14.86 137 SER B CA 1
ATOM 2242 C C . SER B 1 140 ? 34.885 61.467 1.929 1.00 16.41 137 SER B C 1
ATOM 2243 O O . SER B 1 140 ? 34.259 61.336 0.877 1.00 16.57 137 SER B O 1
ATOM 2246 N N A GLU B 1 141 ? 36.137 61.049 2.071 0.50 16.03 138 GLU B N 1
ATOM 2247 N N B GLU B 1 141 ? 36.144 61.059 2.071 0.50 16.41 138 GLU B N 1
ATOM 2248 C CA A GLU B 1 141 ? 36.790 60.291 1.025 0.50 16.48 138 GLU B CA 1
ATOM 2249 C CA B GLU B 1 141 ? 36.799 60.269 1.045 0.50 17.16 138 GLU B CA 1
ATOM 2250 C C A GLU B 1 141 ? 36.250 58.857 0.959 0.50 16.20 138 GLU B C 1
ATOM 2251 C C B GLU B 1 141 ? 36.178 58.884 0.950 0.50 16.55 138 GLU B C 1
ATOM 2252 O O A GLU B 1 141 ? 36.202 58.275 -0.114 0.50 16.41 138 GLU B O 1
ATOM 2253 O O B GLU B 1 141 ? 36.002 58.365 -0.144 0.50 16.53 138 GLU B O 1
ATOM 2264 N N . VAL B 1 142 ? 35.824 58.302 2.089 1.00 15.66 139 VAL B N 1
ATOM 2265 C CA . VAL B 1 142 ? 35.163 56.995 2.115 1.00 15.40 139 VAL B CA 1
ATOM 2266 C C . VAL B 1 142 ? 33.884 57.021 1.286 1.00 16.05 139 VAL B C 1
ATOM 2267 O O . VAL B 1 142 ? 33.688 56.171 0.407 1.00 17.00 139 VAL B O 1
ATOM 2271 N N . LEU B 1 143 ? 33.051 58.037 1.508 1.00 16.21 140 LEU B N 1
ATOM 2272 C CA . LEU B 1 143 ? 31.729 58.101 0.845 1.00 16.35 140 LEU B CA 1
ATOM 2273 C C . LEU B 1 143 ? 31.782 58.871 -0.474 1.00 15.63 140 LEU B C 1
ATOM 2274 O O . LEU B 1 143 ? 30.864 58.751 -1.315 1.00 16.81 140 LEU B O 1
ATOM 2279 N N . GLN B 1 144 ? 32.859 59.643 -0.655 1.00 14.52 141 GLN B N 1
ATOM 2280 C CA . GLN B 1 144 ? 33.019 60.571 -1.788 1.00 14.43 141 GLN B CA 1
ATOM 2281 C C . GLN B 1 144 ? 31.885 61.595 -1.825 1.00 13.74 141 GLN B C 1
ATOM 2282 O O . GLN B 1 144 ? 31.323 61.852 -2.835 1.00 15.18 141 GLN B O 1
ATOM 2288 N N . VAL B 1 145 ? 31.524 62.149 -0.671 1.00 13.76 142 VAL B N 1
ATOM 2289 C CA A VAL B 1 145 ? 30.562 63.235 -0.685 0.50 13.71 142 VAL B CA 1
ATOM 2290 C CA B VAL B 1 145 ? 30.465 63.141 -0.586 0.50 14.17 142 VAL B CA 1
ATOM 2291 C C . VAL B 1 145 ? 30.923 64.292 0.306 1.00 15.00 142 VAL B C 1
ATOM 2292 O O . VAL B 1 145 ? 31.550 64.024 1.351 1.00 13.02 142 VAL B O 1
ATOM 2299 N N . ASP B 1 146 ? 30.530 65.515 -0.026 1.00 15.13 143 ASP B N 1
ATOM 2300 C CA . ASP B 1 146 ? 30.633 66.624 0.914 1.00 15.48 143 ASP B CA 1
ATOM 2301 C C . ASP B 1 146 ? 29.430 66.560 1.855 1.00 14.89 143 ASP B C 1
ATOM 2302 O O . ASP B 1 146 ? 28.297 66.826 1.456 1.00 15.30 143 ASP B O 1
ATOM 2307 N N . LEU B 1 147 ? 29.684 66.258 3.121 1.00 14.79 144 LEU B N 1
ATOM 2308 C CA . LEU B 1 147 ? 28.628 66.104 4.107 1.00 14.87 144 LEU B CA 1
ATOM 2309 C C . LEU B 1 147 ? 27.902 67.420 4.478 1.00 14.23 144 LEU B C 1
ATOM 2310 O O . LEU B 1 147 ? 26.757 67.399 4.918 1.00 14.09 144 LEU B O 1
ATOM 2315 N N . ASN B 1 148 ? 28.584 68.536 4.292 1.00 14.67 145 ASN B N 1
ATOM 2316 C CA . ASN B 1 148 ? 27.981 69.828 4.501 1.00 15.23 145 ASN B CA 1
ATOM 2317 C C . ASN B 1 148 ? 26.801 70.115 3.559 1.00 14.88 145 A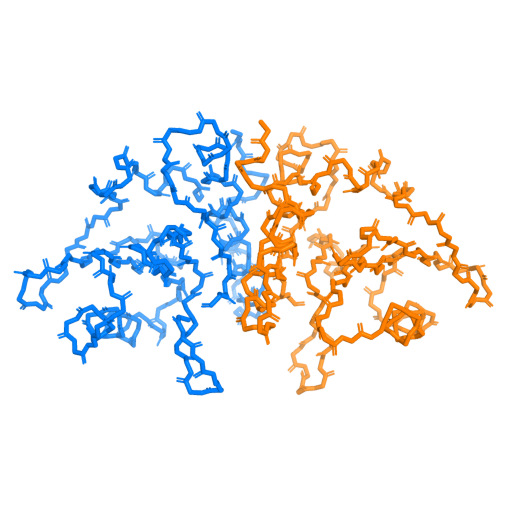SN B C 1
ATOM 2318 O O . ASN B 1 148 ? 25.936 70.959 3.859 1.00 15.97 145 ASN B O 1
ATOM 2323 N N . THR B 1 149 ? 26.724 69.397 2.429 1.00 14.78 146 THR B N 1
ATOM 2324 C CA . THR B 1 149 ? 25.622 69.611 1.512 1.00 14.88 146 THR B CA 1
ATOM 2325 C C . THR B 1 149 ? 24.251 69.251 2.080 1.00 14.40 146 THR B C 1
ATOM 2326 O O . THR B 1 149 ? 23.228 69.772 1.588 1.00 13.34 146 THR B O 1
ATOM 2330 N N . PHE B 1 150 ? 24.226 68.450 3.155 1.00 15.64 147 PHE B N 1
ATOM 2331 C CA . PHE B 1 150 ? 22.990 67.883 3.677 1.00 15.94 147 PHE B CA 1
ATOM 2332 C C . PHE B 1 150 ? 22.385 68.695 4.800 1.00 16.62 147 PHE B C 1
ATOM 2333 O O . PHE B 1 150 ? 21.204 68.530 5.073 1.00 15.88 147 PHE B O 1
ATOM 2341 N N . VAL B 1 151 ? 23.148 69.613 5.397 1.00 17.11 148 VAL B N 1
ATOM 2342 C CA . VAL B 1 151 ? 22.665 70.301 6.585 1.00 18.44 148 VAL B CA 1
ATOM 2343 C C . VAL B 1 151 ? 22.091 71.688 6.273 1.00 19.89 148 VAL B C 1
ATOM 2344 O O . VAL B 1 151 ? 22.275 72.277 5.176 1.00 19.66 148 VAL B O 1
#

CATH classification: 3.90.1570.20